Protein AF-0000000072266185 (afdb_homodimer)

Foldseek 3Di:
DKKKKKWFFAAPDLVQLVCCCVVPLVVLLVPQPQWDDKDKDDDFDADPVGGDRTSMMMMIDGPDPVSVVSSCVDPSNVVNVVCCVVRRRVDMDIDMDDDDDPPD/DKKKKKWFFAAPDLVQLVCCCVVPLVVLLVPQPQWDDKDKDDDFDADPVGGDRTSMMMMIDGPDPVSVVSSCVDPSNVVNVVCCVVRRRVDMDIDMDDDDDPPD

Sequence (208 aa):
MARLLVMYRTPEDGTAFDRHYADTHIGLAAKMPGLRSYEISEGAVATPGGPADYRLVAILRFDDMAALKAALSSPEGQAAVEDVGRFATGGVDIYMFDDRPAQAMARLLVMYRTPEDGTAFDRHYADTHIGLAAKMPGLRSYEISEGAVATPGGPADYRLVAILRFDDMAALKAALSSPEGQAAVEDVGRFATGGVDIYMFDDRPAQA

Secondary structure (DSSP, 8-state):
-EEEEEEEEPPS-HHHHHHHIIIIIHHHHTTSTT--EEEEEEEEEEETTEE-SEEEEEEEEESSHHHHHHHHHSHHHHHHHHHHHHH-TT-EEEEEEEEEES--/-EEEEEEEEPPS-HHHHHHHIIIIIHHHHTTSTT--EEEEEEEEEEETTEE-SEEEEEEEEESSHHHHHHHHHSHHHHHHHHHHHHH-TT-EEEEEEEEEES--

pLDDT: mean 97.31, std 4.38, range [58.59, 98.88]

InterPro domains:
  IPR009799 EthD domain [PF07110] (13-89)
  IPR009799 EthD domain [TIGR02118] (1-99)
  IPR011008 Dimeric alpha-beta barrel [SSF54909] (1-98)

Nearest PDB structures (foldseek):
  2ftr-assembly1_B  TM=9.302E-01  e=3.505E-11  Halalkalibacterium halodurans C-125
  3bde-assembly1_A  TM=7.699E-01  e=1.032E-04  Mesorhizobium japonicum MAFF 303099
  5xzq-assembly2_D  TM=7.724E-01  e=2.037E-04  Passiflora edulis
  8ozo-assembly1_A  TM=7.209E-01  e=2.863E-04  Populus tremula
  8yr0-assembly1_C  TM=4.600E-01  e=6.171E-02  Acinetobacter baumannii

Radius of gyration: 16.85 Å; Cα contacts (8 Å, |Δi|>4): 446; chains: 2; bounding box: 33×44×36 Å

Structure (mmCIF, N/CA/C/O backbone):
data_AF-0000000072266185-model_v1
#
loop_
_entity.id
_entity.type
_entity.pdbx_description
1 polymer 'EthD domain-containing protein'
#
loop_
_atom_site.group_PDB
_atom_site.id
_atom_site.type_symbol
_atom_site.label_atom_id
_atom_site.label_alt_id
_atom_site.label_comp_id
_atom_site.label_asym_id
_atom_site.label_entity_id
_atom_site.label_seq_id
_atom_site.pdbx_PDB_ins_code
_atom_site.Cartn_x
_atom_site.Cartn_y
_atom_site.Cartn_z
_atom_site.occupancy
_atom_site.B_iso_or_equiv
_atom_site.auth_seq_id
_atom_site.auth_comp_id
_atom_site.auth_asym_id
_atom_site.auth_atom_id
_atom_site.pdbx_PDB_model_num
ATOM 1 N N . MET A 1 1 ? -10.461 -4.105 8.781 1 95.12 1 MET A N 1
ATOM 2 C CA . MET A 1 1 ? -9.766 -2.869 9.133 1 95.12 1 MET A CA 1
ATOM 3 C C . MET A 1 1 ? -9.555 -1.993 7.902 1 95.12 1 MET A C 1
ATOM 5 O O . MET A 1 1 ? -9.555 -2.488 6.773 1 95.12 1 MET A O 1
ATOM 9 N N . ALA A 1 2 ? -9.477 -0.671 8.133 1 98.44 2 ALA A N 1
ATOM 10 C CA . ALA A 1 2 ? -9.297 0.256 7.02 1 98.44 2 ALA A CA 1
ATOM 11 C C . ALA A 1 2 ? -7.844 0.695 6.895 1 98.44 2 ALA A C 1
ATOM 13 O O . ALA A 1 2 ? -7.168 0.925 7.902 1 98.44 2 ALA A O 1
ATOM 14 N N . ARG A 1 3 ? -7.465 0.791 5.699 1 98.62 3 ARG A N 1
ATOM 15 C CA . ARG A 1 3 ? -6.113 1.261 5.406 1 98.62 3 ARG A CA 1
ATOM 16 C C . ARG A 1 3 ? -6.148 2.588 4.656 1 98.62 3 ARG A C 1
ATOM 18 O O . ARG A 1 3 ? -6.984 2.787 3.773 1 98.62 3 ARG A O 1
ATOM 25 N N . LEU A 1 4 ? -5.293 3.457 5.062 1 98.88 4 LEU A N 1
ATOM 26 C CA . LEU A 1 4 ? -4.867 4.613 4.281 1 98.88 4 LEU A CA 1
ATOM 27 C C . LEU A 1 4 ? -3.48 4.391 3.689 1 98.88 4 LEU A C 1
ATOM 29 O O . LEU A 1 4 ? -2.494 4.301 4.422 1 98.88 4 LEU A O 1
ATOM 33 N N . LEU A 1 5 ? -3.439 4.223 2.395 1 98.88 5 LEU A N 1
ATOM 34 C CA . LEU A 1 5 ? -2.205 4.055 1.637 1 98.88 5 LEU A CA 1
ATOM 35 C C . LEU A 1 5 ? -1.802 5.363 0.96 1 98.88 5 LEU A C 1
ATOM 37 O O . LEU A 1 5 ? -2.543 5.887 0.125 1 98.88 5 LEU A O 1
ATOM 41 N N . VAL A 1 6 ? -0.65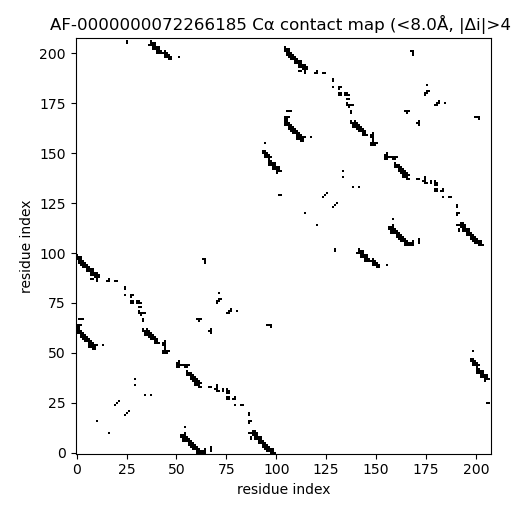2 5.91 1.366 1 98.88 6 VAL A N 1
ATOM 42 C CA . VAL A 1 6 ? -0.152 7.176 0.834 1 98.88 6 VAL A CA 1
ATOM 43 C C . VAL A 1 6 ? 1.199 6.953 0.158 1 98.88 6 VAL A C 1
ATOM 45 O O . VAL A 1 6 ? 2.145 6.473 0.789 1 98.88 6 VAL A O 1
ATOM 48 N N . MET A 1 7 ? 1.271 7.277 -1.104 1 98.88 7 MET A N 1
ATOM 49 C CA . MET A 1 7 ? 2.484 7.074 -1.889 1 98.88 7 MET A CA 1
ATOM 50 C C . MET A 1 7 ? 3.01 8.398 -2.432 1 98.88 7 MET A C 1
ATOM 52 O O . MET A 1 7 ? 2.391 9.008 -3.307 1 98.88 7 MET A O 1
ATOM 56 N N . TYR A 1 8 ? 4.129 8.82 -1.88 1 98.81 8 TYR A N 1
ATOM 57 C CA . TYR A 1 8 ? 4.707 10.109 -2.254 1 98.81 8 TYR A CA 1
ATOM 58 C C . TYR A 1 8 ? 5.648 9.953 -3.441 1 98.81 8 TYR A C 1
ATOM 60 O O . TYR A 1 8 ? 6.637 9.219 -3.371 1 98.81 8 TYR A O 1
ATOM 68 N N . ARG A 1 9 ? 5.391 10.688 -4.488 1 98.62 9 ARG A N 1
ATOM 69 C CA . ARG A 1 9 ? 6.242 10.641 -5.672 1 98.62 9 ARG A CA 1
ATOM 70 C C . ARG A 1 9 ? 7.559 11.375 -5.43 1 98.62 9 ARG A C 1
ATOM 72 O O . ARG A 1 9 ? 7.676 12.148 -4.477 1 98.62 9 ARG A O 1
ATOM 79 N N . THR A 1 10 ? 8.477 11.102 -6.285 1 98.25 10 THR A N 1
ATOM 80 C CA . THR A 1 10 ? 9.805 11.688 -6.113 1 98.25 10 THR A CA 1
ATOM 81 C C . THR A 1 10 ? 9.727 13.211 -6.129 1 98.25 10 THR A C 1
ATOM 83 O O . THR A 1 10 ? 9.281 13.805 -7.113 1 98.25 10 THR A O 1
ATOM 86 N N . PRO A 1 11 ? 10.156 13.875 -5.047 1 98 11 PRO A N 1
ATOM 87 C CA . PRO A 1 11 ? 10.078 15.336 -4.938 1 98 11 PRO A CA 1
ATOM 88 C C . PRO A 1 11 ? 11.219 16.047 -5.672 1 98 11 PRO A C 1
ATOM 90 O O . PRO A 1 11 ? 12.18 15.391 -6.094 1 98 11 PRO A O 1
ATOM 93 N N . GLU A 1 12 ? 11.102 17.328 -5.844 1 98 12 GLU A N 1
ATOM 94 C CA . GLU A 1 12 ? 12.164 18.125 -6.445 1 98 12 GLU A CA 1
ATOM 95 C C . GLU A 1 12 ? 13.43 18.094 -5.602 1 98 12 GLU A C 1
ATOM 97 O O . GLU A 1 12 ? 14.539 18.125 -6.137 1 98 12 GLU A O 1
ATOM 102 N N . ASP A 1 13 ? 13.25 18.031 -4.277 1 98.31 13 ASP A N 1
ATOM 103 C CA . ASP A 1 13 ? 14.328 18 -3.299 1 98.31 13 ASP A CA 1
ATOM 104 C C . ASP A 1 13 ? 14.094 16.906 -2.252 1 98.31 13 ASP A C 1
ATOM 106 O O . ASP A 1 13 ? 13.367 17.125 -1.278 1 98.31 13 ASP A O 1
ATOM 110 N N . GLY A 1 14 ? 14.758 15.789 -2.404 1 97.62 14 GLY A N 1
ATOM 111 C CA . GLY A 1 14 ? 14.57 14.641 -1.53 1 97.62 14 GLY A CA 1
ATOM 112 C C . GLY A 1 14 ? 14.969 14.914 -0.091 1 97.62 14 GLY A C 1
ATOM 113 O O . GLY A 1 14 ? 14.305 14.445 0.838 1 97.62 14 GLY A O 1
ATOM 114 N N . THR A 1 15 ? 16.078 15.664 0.051 1 98 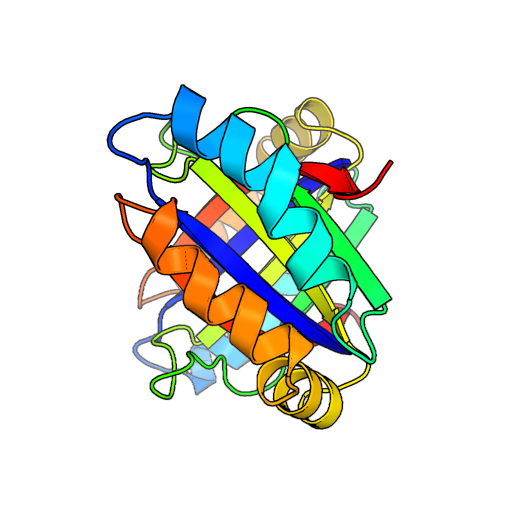15 THR A N 1
ATOM 115 C CA . THR A 1 15 ? 16.562 15.992 1.389 1 98 15 THR A CA 1
ATOM 116 C C . THR A 1 15 ? 15.547 16.859 2.137 1 98 15 THR A C 1
ATOM 118 O O . THR A 1 15 ? 15.25 16.594 3.307 1 98 15 THR A O 1
ATOM 121 N N . ALA A 1 16 ? 15 17.844 1.455 1 98.44 16 ALA A N 1
ATOM 122 C CA . ALA A 1 16 ? 13.977 18.688 2.061 1 98.44 16 ALA A CA 1
ATOM 123 C C . ALA A 1 16 ? 12.727 17.891 2.396 1 98.44 16 ALA A C 1
ATOM 125 O O . ALA A 1 16 ? 12.117 18.094 3.449 1 98.44 16 ALA A O 1
ATOM 126 N N . PHE A 1 17 ? 12.367 17 1.478 1 98.62 17 PHE A N 1
ATOM 127 C CA . PHE A 1 17 ? 11.234 16.109 1.716 1 98.62 17 PHE A CA 1
ATOM 128 C C . PHE A 1 17 ? 11.43 15.312 2.996 1 98.62 17 PHE A C 1
ATOM 130 O O . PHE A 1 17 ? 10.578 15.336 3.887 1 98.62 17 PHE A O 1
ATOM 137 N N . ASP A 1 18 ? 12.57 14.586 3.096 1 97.81 18 ASP A N 1
ATOM 138 C CA . ASP A 1 18 ? 12.828 13.695 4.223 1 97.81 18 ASP A CA 1
ATOM 139 C C . ASP A 1 18 ? 12.82 14.461 5.543 1 97.81 18 ASP A C 1
ATOM 141 O O . ASP A 1 18 ? 12.25 14 6.531 1 97.81 18 ASP A O 1
ATOM 145 N N . ARG A 1 19 ? 13.438 15.617 5.551 1 98.19 19 ARG A N 1
ATOM 146 C CA . ARG A 1 19 ? 13.508 16.438 6.758 1 98.19 19 ARG A CA 1
ATOM 147 C C . ARG A 1 19 ? 12.117 16.875 7.203 1 98.19 19 ARG A C 1
ATOM 149 O O . ARG A 1 19 ? 11.758 16.719 8.375 1 98.19 19 ARG A O 1
ATOM 156 N N . HIS A 1 20 ? 11.344 17.453 6.262 1 98.69 20 HIS A N 1
ATOM 157 C CA . HIS A 1 20 ? 10.008 17.922 6.602 1 98.69 20 HIS A CA 1
ATOM 158 C C . HIS A 1 20 ? 9.117 16.781 7.074 1 98.69 20 HIS A C 1
ATOM 160 O O . HIS A 1 20 ? 8.391 16.922 8.062 1 98.69 20 HIS A O 1
ATOM 166 N N . TYR A 1 21 ? 9.188 15.664 6.352 1 98.62 21 TYR A N 1
ATOM 167 C CA . TYR A 1 21 ? 8.367 14.516 6.703 1 98.62 21 TYR A CA 1
ATOM 168 C C . TYR A 1 21 ? 8.648 14.055 8.125 1 98.62 21 TYR A C 1
ATOM 170 O O . TYR A 1 21 ? 7.727 13.859 8.922 1 98.62 21 TYR A O 1
ATOM 178 N N . ALA A 1 22 ? 9.922 13.898 8.461 1 97.75 22 ALA A N 1
ATOM 179 C CA . ALA A 1 22 ? 10.328 13.391 9.766 1 97.75 22 ALA A CA 1
ATOM 180 C C . ALA A 1 22 ? 10.062 14.414 10.867 1 97.75 22 ALA A C 1
ATOM 182 O O . ALA A 1 22 ? 9.539 14.07 11.922 1 97.75 22 ALA A O 1
ATOM 183 N N . ASP A 1 23 ? 10.312 15.656 10.555 1 98.06 23 ASP A N 1
ATOM 184 C CA . ASP A 1 23 ? 10.312 16.672 11.609 1 98.06 23 ASP A CA 1
ATOM 185 C C . ASP A 1 23 ? 8.914 17.234 11.82 1 98.06 23 ASP A C 1
ATOM 187 O O . ASP A 1 23 ? 8.617 17.781 12.891 1 98.06 23 ASP A O 1
ATOM 191 N N . THR A 1 24 ? 8.047 17.156 10.836 1 98.56 24 THR A N 1
ATOM 192 C CA . THR A 1 24 ? 6.766 17.844 10.914 1 98.56 24 THR A CA 1
ATOM 193 C C . THR A 1 24 ? 5.617 16.875 10.609 1 98.56 24 THR A C 1
ATOM 195 O O . THR A 1 24 ? 4.719 16.703 11.438 1 98.56 24 THR A O 1
ATOM 198 N N . HIS A 1 25 ? 5.613 16.25 9.484 1 98.81 25 HIS A N 1
ATOM 199 C CA . HIS A 1 25 ? 4.422 15.602 8.945 1 98.81 25 HIS A CA 1
ATOM 200 C C . HIS A 1 25 ? 4.035 14.391 9.781 1 98.81 25 HIS A C 1
ATOM 202 O O . HIS A 1 25 ? 2.854 14.148 10.031 1 98.81 25 HIS A O 1
ATOM 208 N N . ILE A 1 26 ? 5.066 13.633 10.195 1 98.56 26 ILE A N 1
ATOM 209 C CA . ILE A 1 26 ? 4.777 12.445 10.992 1 98.56 26 ILE A CA 1
ATOM 210 C C . ILE A 1 26 ? 4.02 12.844 12.25 1 98.56 26 ILE A C 1
ATOM 212 O O . ILE A 1 26 ? 3.035 12.203 12.625 1 98.56 26 ILE A O 1
ATOM 216 N N . GLY A 1 27 ? 4.465 13.914 12.914 1 98.44 27 GLY A N 1
ATOM 217 C CA . GLY A 1 27 ? 3.803 14.383 14.117 1 98.44 27 GLY A CA 1
ATOM 218 C C . GLY A 1 27 ? 2.363 14.805 13.883 1 98.44 27 GLY A C 1
ATOM 219 O O . GLY A 1 27 ? 1.495 14.555 14.727 1 98.44 27 GLY A O 1
ATOM 220 N N . LEU A 1 28 ? 2.039 15.43 12.781 1 98.38 28 LEU A N 1
ATOM 221 C CA . LEU A 1 28 ? 0.68 15.828 12.438 1 98.38 28 LEU A CA 1
ATOM 222 C C . LEU A 1 28 ? -0.206 14.609 12.211 1 98.38 28 LEU A C 1
ATOM 224 O O . LEU A 1 28 ? -1.297 14.516 12.781 1 98.38 28 LEU A O 1
ATOM 228 N N . ALA A 1 29 ? 0.26 13.648 11.414 1 98.44 29 ALA A N 1
ATOM 229 C CA . ALA A 1 29 ? -0.523 12.469 11.07 1 98.44 29 ALA A CA 1
ATOM 230 C C . ALA A 1 29 ? -0.748 11.578 12.289 1 98.44 29 ALA A C 1
ATOM 232 O O . ALA A 1 29 ? -1.808 10.961 12.43 1 98.44 29 ALA A O 1
ATOM 233 N N . ALA A 1 30 ? 0.25 11.547 13.172 1 98.25 30 ALA A N 1
ATOM 234 C CA . ALA A 1 30 ? 0.19 10.672 14.344 1 98.25 30 ALA A CA 1
ATOM 235 C C . ALA A 1 30 ? -0.898 11.125 15.312 1 98.25 30 ALA A C 1
ATOM 237 O O . ALA A 1 30 ? -1.294 10.375 16.203 1 98.25 30 ALA A O 1
ATOM 238 N N . LYS A 1 31 ? -1.38 12.305 15.156 1 98.12 31 LYS A N 1
ATOM 239 C CA . LYS A 1 31 ? -2.375 12.867 16.062 1 98.12 31 LYS A CA 1
ATOM 240 C C . LYS A 1 31 ? -3.791 12.547 15.594 1 98.12 31 LYS A C 1
ATOM 242 O O . LYS A 1 31 ? -4.766 12.844 16.297 1 98.12 31 LYS A O 1
ATOM 247 N N . MET A 1 32 ? -3.943 11.961 14.414 1 98.31 32 MET A N 1
ATOM 248 C CA . MET A 1 32 ? -5.27 11.633 13.906 1 98.31 32 MET A CA 1
ATOM 249 C C . MET A 1 32 ? -6.012 10.711 14.859 1 98.31 32 MET A C 1
ATOM 251 O O . MET A 1 32 ? -5.457 9.711 15.32 1 98.31 32 MET A O 1
ATOM 255 N N . PRO A 1 33 ? -7.211 11 15.156 1 98.69 33 PRO A N 1
ATOM 256 C CA . PRO A 1 33 ? -7.969 10.133 16.062 1 98.69 33 PRO A CA 1
ATOM 257 C C . PRO A 1 33 ? -8.219 8.742 15.477 1 98.69 33 PRO A C 1
ATOM 259 O O . PRO A 1 33 ? -8.445 8.609 14.273 1 98.69 33 PRO A O 1
ATOM 262 N N . GLY A 1 34 ? -8.086 7.766 16.312 1 98.44 34 GLY A N 1
ATOM 263 C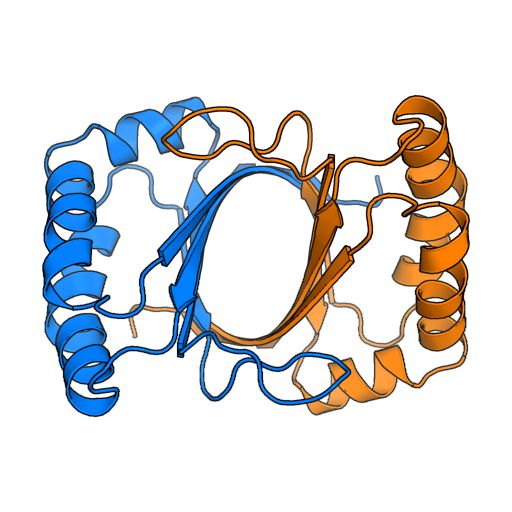 CA . GLY A 1 34 ? -8.422 6.414 15.906 1 98.44 34 GLY A CA 1
ATOM 264 C C . GLY A 1 34 ? -7.293 5.715 15.164 1 98.44 34 GLY A C 1
ATOM 265 O O . GLY A 1 34 ? -7.449 4.574 14.727 1 98.44 34 GLY A O 1
ATOM 266 N N . LEU A 1 35 ? -6.172 6.359 15.023 1 98.5 35 LEU A N 1
ATOM 267 C CA . LEU A 1 35 ? -5.02 5.75 14.367 1 98.5 35 LEU A CA 1
ATOM 268 C C . LEU A 1 35 ? -4.539 4.523 15.141 1 98.5 35 LEU A C 1
ATOM 270 O O . LEU A 1 35 ? -4.27 4.605 16.344 1 98.5 35 LEU A O 1
ATOM 274 N N . ARG A 1 36 ? -4.387 3.387 14.469 1 98.44 36 ARG A N 1
ATOM 275 C CA . ARG A 1 36 ? -4.004 2.135 15.117 1 98.44 36 ARG A CA 1
ATOM 276 C C . ARG A 1 36 ? -2.555 1.78 14.812 1 98.44 36 ARG A C 1
ATOM 278 O O . ARG A 1 36 ? -1.869 1.175 15.641 1 98.44 36 ARG A O 1
ATOM 285 N N . SER A 1 37 ? -2.16 2.074 13.625 1 98.06 37 SER A N 1
ATOM 286 C CA . SER A 1 37 ? -0.771 1.859 13.227 1 98.06 37 SER A CA 1
ATOM 287 C C . SER A 1 37 ? -0.365 2.801 12.102 1 98.06 37 SER A C 1
ATOM 289 O O . SER A 1 37 ? -1.219 3.293 11.359 1 98.06 37 SER A O 1
ATOM 291 N N . TYR A 1 38 ? 0.841 3.127 12.062 1 98.69 38 TYR A N 1
ATOM 292 C CA . TYR A 1 38 ? 1.485 4.027 11.109 1 98.69 38 TYR A CA 1
ATOM 293 C C . TYR A 1 38 ? 2.873 3.521 10.734 1 98.69 38 TYR A C 1
ATOM 295 O O . TYR A 1 38 ? 3.818 3.645 11.516 1 98.69 38 TYR A O 1
ATOM 303 N N . GLU A 1 39 ? 3.002 2.91 9.523 1 98.62 39 GLU A N 1
ATOM 304 C CA . GLU A 1 39 ? 4.277 2.43 9 1 98.62 39 GLU A CA 1
ATOM 305 C C . GLU A 1 39 ? 4.707 3.223 7.77 1 98.62 39 GLU A C 1
ATOM 307 O O . GLU A 1 39 ? 3.865 3.66 6.98 1 98.62 39 GLU A O 1
ATOM 312 N N . ILE A 1 40 ? 6.016 3.404 7.621 1 98.75 40 ILE A N 1
ATOM 313 C CA . ILE A 1 40 ? 6.555 4.062 6.434 1 98.75 40 ILE A CA 1
ATOM 314 C C . ILE A 1 40 ? 7.68 3.217 5.84 1 98.75 40 ILE A C 1
ATOM 316 O O . ILE A 1 40 ? 8.336 2.461 6.555 1 98.75 40 ILE A O 1
ATOM 320 N N . SER A 1 41 ? 7.805 3.342 4.555 1 98.5 41 SER A N 1
ATOM 321 C CA . SER A 1 41 ? 8.922 2.656 3.908 1 98.5 41 SER A CA 1
ATOM 322 C C . SER A 1 41 ? 10.258 3.207 4.391 1 98.5 41 SER A C 1
ATOM 324 O O . SER A 1 41 ? 10.367 4.387 4.734 1 98.5 41 SER A O 1
ATOM 326 N N . GLU A 1 42 ? 11.164 2.355 4.445 1 96.44 42 GLU A N 1
ATOM 327 C CA . GLU A 1 42 ? 12.562 2.688 4.723 1 96.44 42 GLU A CA 1
ATOM 328 C C . GLU A 1 42 ? 13.461 2.312 3.549 1 96.44 42 GLU A C 1
ATOM 330 O O . GLU A 1 42 ? 13.414 1.181 3.062 1 96.44 42 GLU A O 1
ATOM 335 N N . GLY A 1 43 ? 14.25 3.291 3.068 1 93.44 43 GLY A N 1
ATOM 336 C CA . GLY A 1 43 ? 15.055 3.064 1.878 1 93.44 43 GLY A CA 1
ATOM 337 C C . GLY A 1 43 ? 14.266 3.207 0.589 1 93.44 43 GLY A C 1
ATOM 338 O O . GLY A 1 43 ? 13.227 3.863 0.562 1 93.44 43 GLY A O 1
ATOM 339 N N . ALA A 1 44 ? 14.773 2.652 -0.488 1 94.06 44 ALA A N 1
ATOM 340 C CA . ALA A 1 44 ? 14.188 2.807 -1.816 1 94.06 44 ALA A CA 1
ATOM 341 C C . ALA A 1 44 ? 12.922 1.964 -1.956 1 94.06 44 ALA A C 1
ATOM 343 O O . ALA A 1 44 ? 12.836 0.864 -1.405 1 94.06 44 ALA A O 1
ATOM 344 N N . VAL A 1 45 ? 11.969 2.488 -2.604 1 98.19 45 VAL A N 1
ATOM 345 C CA . VAL A 1 45 ? 10.836 1.725 -3.104 1 98.19 45 VAL A CA 1
ATOM 346 C C . VAL A 1 45 ? 11.164 1.14 -4.473 1 98.19 45 VAL A C 1
ATOM 348 O O . VAL A 1 45 ? 11.617 1.857 -5.371 1 98.19 45 VAL A O 1
ATOM 351 N N . ALA A 1 46 ? 10.938 -0.141 -4.621 1 97.88 46 ALA A N 1
ATOM 352 C CA . ALA A 1 46 ? 11.336 -0.813 -5.855 1 97.88 46 ALA A CA 1
ATOM 353 C C . ALA A 1 46 ? 10.117 -1.364 -6.598 1 97.88 46 ALA A C 1
ATOM 355 O O . ALA A 1 46 ? 9.055 -1.557 -6.004 1 97.88 46 ALA A O 1
ATOM 356 N N . THR A 1 47 ? 10.289 -1.531 -7.898 1 96.69 47 THR A N 1
ATOM 357 C CA . THR A 1 47 ? 9.445 -2.371 -8.742 1 96.69 47 THR A CA 1
ATOM 358 C C . THR A 1 47 ? 10.227 -3.574 -9.266 1 96.69 47 THR A C 1
ATOM 360 O O . THR A 1 47 ? 11.453 -3.623 -9.141 1 96.69 47 THR A O 1
ATOM 363 N N . PRO A 1 48 ? 9.547 -4.598 -9.789 1 89.56 48 PRO A N 1
ATOM 364 C CA . PRO A 1 48 ? 10.289 -5.695 -10.422 1 89.56 48 PRO A CA 1
ATOM 365 C C . PRO A 1 48 ? 11.25 -5.215 -11.5 1 89.56 48 PRO A C 1
ATOM 367 O O . PRO A 1 48 ? 12.273 -5.852 -11.75 1 89.56 48 PRO A O 1
ATOM 370 N N . GLY A 1 49 ? 10.977 -4.062 -12.078 1 90.56 49 GLY A N 1
ATOM 371 C CA . GLY A 1 49 ? 11.773 -3.574 -13.188 1 90.56 49 GLY A CA 1
ATOM 372 C C . GLY A 1 49 ? 12.805 -2.537 -12.781 1 90.56 49 GLY A C 1
ATOM 373 O O . GLY A 1 49 ? 13.445 -1.923 -13.633 1 90.56 49 GLY A O 1
ATOM 374 N N . GLY A 1 50 ? 12.969 -2.283 -11.492 1 93.38 50 GLY A N 1
ATOM 375 C CA . GLY A 1 50 ? 13.906 -1.27 -11.039 1 93.38 50 GLY A CA 1
ATOM 376 C C . GLY A 1 50 ? 13.305 -0.305 -10.031 1 93.38 50 GLY A C 1
ATOM 377 O O . GLY A 1 50 ? 12.266 -0.595 -9.43 1 93.38 50 GLY A O 1
ATOM 378 N N . PRO A 1 51 ? 13.984 0.815 -9.828 1 95.62 51 PRO A N 1
ATOM 379 C CA . PRO A 1 51 ? 13.508 1.778 -8.828 1 95.62 51 PRO A CA 1
ATOM 380 C C . PRO A 1 51 ? 12.148 2.367 -9.188 1 95.62 51 PRO A C 1
ATOM 382 O O . PRO A 1 51 ? 11.867 2.625 -10.359 1 95.62 51 PRO A O 1
ATOM 385 N N . ALA A 1 52 ? 11.25 2.469 -8.227 1 97.81 52 ALA A N 1
ATOM 386 C CA . ALA A 1 52 ? 9.969 3.152 -8.398 1 97.81 52 ALA A CA 1
ATOM 387 C C . ALA A 1 52 ? 10.148 4.668 -8.375 1 97.81 52 ALA A C 1
ATOM 389 O O . ALA A 1 52 ? 11.148 5.172 -7.855 1 97.81 52 ALA A O 1
ATOM 390 N N . ASP A 1 53 ? 9.25 5.352 -8.945 1 97.62 53 ASP A N 1
ATOM 391 C CA . ASP A 1 53 ? 9.227 6.809 -8.836 1 97.62 53 ASP A CA 1
ATOM 392 C C . ASP A 1 53 ? 8.445 7.258 -7.605 1 97.62 53 ASP A C 1
ATOM 394 O O . ASP A 1 53 ? 7.535 8.078 -7.703 1 97.62 53 ASP A O 1
ATOM 398 N N . TYR A 1 54 ? 8.672 6.672 -6.441 1 98.62 54 TYR A N 1
ATOM 399 C CA . TYR A 1 54 ? 8.117 7.023 -5.141 1 98.62 54 TYR A CA 1
ATOM 400 C C . TYR A 1 54 ? 9.219 7.191 -4.102 1 98.62 54 TYR A C 1
ATOM 402 O O . TYR A 1 54 ? 10.117 6.348 -3.998 1 98.62 54 TYR A O 1
ATOM 410 N N . ARG A 1 55 ? 9.211 8.25 -3.432 1 98.06 55 ARG A N 1
ATOM 411 C CA . ARG A 1 55 ? 10.156 8.555 -2.363 1 98.06 55 ARG A CA 1
ATOM 412 C C . ARG A 1 55 ? 9.805 7.797 -1.088 1 98.06 55 ARG A C 1
ATOM 414 O O . ARG A 1 55 ? 10.688 7.328 -0.371 1 98.06 55 ARG A O 1
ATOM 421 N N . LEU A 1 56 ? 8.516 7.688 -0.79 1 98.62 56 LEU A N 1
ATOM 422 C CA . LEU A 1 56 ? 8.047 7.145 0.481 1 98.62 56 LEU A CA 1
ATOM 423 C C . LEU A 1 56 ? 6.633 6.59 0.345 1 98.62 56 LEU A C 1
ATOM 425 O O . LEU A 1 56 ? 5.777 7.207 -0.293 1 98.62 56 LEU A O 1
ATOM 429 N N . VAL A 1 57 ? 6.406 5.457 0.918 1 98.88 57 VAL A N 1
ATOM 430 C CA . VAL A 1 57 ? 5.082 4.867 1.067 1 98.88 57 VAL A CA 1
ATOM 431 C C . VAL A 1 57 ? 4.703 4.812 2.547 1 98.88 57 VAL A C 1
ATOM 433 O O . VAL A 1 57 ? 5.5 4.371 3.381 1 98.88 57 VAL A O 1
ATOM 436 N N . ALA A 1 58 ? 3.584 5.273 2.879 1 98.88 58 ALA A N 1
ATOM 437 C CA . ALA A 1 58 ? 3.037 5.207 4.23 1 98.88 58 ALA A CA 1
ATOM 438 C C . ALA A 1 58 ? 1.753 4.383 4.262 1 98.88 58 ALA A C 1
ATOM 440 O O . ALA A 1 58 ? 0.911 4.5 3.369 1 98.88 58 ALA A O 1
ATOM 441 N N . ILE A 1 59 ? 1.629 3.557 5.191 1 98.81 59 ILE A N 1
ATOM 442 C CA . ILE A 1 59 ? 0.425 2.766 5.426 1 98.81 59 ILE A CA 1
ATOM 443 C C . ILE A 1 59 ? -0.082 3.006 6.844 1 98.81 59 ILE A C 1
ATOM 445 O O . ILE A 1 59 ? 0.62 2.723 7.816 1 98.81 59 ILE A O 1
ATOM 449 N N . LEU A 1 60 ? -1.241 3.568 6.961 1 98.75 60 LEU A N 1
ATOM 450 C CA . LEU A 1 60 ? -1.922 3.797 8.227 1 98.75 60 LEU A CA 1
ATOM 451 C C . LEU A 1 60 ? -3.158 2.914 8.352 1 98.75 60 LEU A C 1
ATOM 453 O O . LEU A 1 60 ? -3.855 2.676 7.363 1 98.75 60 LEU A O 1
ATOM 457 N N . ARG A 1 61 ? -3.471 2.467 9.539 1 98.56 61 ARG A N 1
ATOM 458 C CA . ARG A 1 61 ? -4.602 1.577 9.773 1 98.56 61 ARG A CA 1
ATOM 459 C C . ARG A 1 61 ? -5.582 2.186 10.773 1 98.56 61 ARG A C 1
ATOM 461 O O . ARG A 1 61 ? -5.164 2.799 11.766 1 98.56 61 ARG A O 1
ATOM 468 N N . PHE A 1 62 ? -6.816 2.002 10.562 1 98.69 62 PHE A N 1
ATOM 469 C CA . PHE A 1 62 ? -7.941 2.371 11.406 1 98.69 62 PHE A CA 1
ATOM 470 C C . PHE A 1 62 ? -8.906 1.202 11.57 1 98.69 62 PHE A C 1
ATOM 472 O O . PHE A 1 62 ? -8.828 0.223 10.82 1 98.69 62 PHE A O 1
ATOM 479 N N . ASP A 1 63 ? -9.797 1.315 12.461 1 98.38 63 ASP A N 1
ATOM 480 C CA . ASP A 1 63 ? -10.672 0.187 12.773 1 98.38 63 ASP A CA 1
ATOM 481 C C . ASP A 1 63 ? -11.602 -0.125 11.594 1 98.38 63 ASP A C 1
ATOM 483 O O . ASP A 1 63 ? -11.922 -1.289 11.344 1 98.38 63 ASP A O 1
ATOM 487 N N . ASP A 1 64 ? -12.102 0.915 10.977 1 97.5 64 ASP A N 1
ATOM 488 C CA . ASP A 1 64 ? -12.984 0.773 9.82 1 97.5 64 ASP A CA 1
ATOM 489 C C . ASP A 1 64 ? -13 2.045 8.977 1 97.5 64 ASP A C 1
ATOM 491 O O . ASP A 1 64 ? -12.336 3.029 9.32 1 97.5 64 ASP A O 1
ATOM 495 N N . MET A 1 65 ? -13.719 1.961 7.891 1 97.06 65 MET A N 1
ATOM 496 C CA . MET A 1 65 ? -13.742 3.07 6.941 1 97.06 65 MET A CA 1
ATOM 497 C C . MET A 1 65 ? -14.367 4.312 7.574 1 97.06 65 MET A C 1
ATOM 499 O O . MET A 1 65 ? -13.961 5.438 7.273 1 97.06 65 MET A O 1
ATOM 503 N N . ALA A 1 66 ? -15.367 4.156 8.469 1 97.5 66 ALA A N 1
ATOM 504 C CA . ALA A 1 66 ? -15.969 5.297 9.148 1 97.5 66 ALA A CA 1
ATOM 505 C C . ALA A 1 66 ? -14.953 6.012 10.031 1 97.5 66 ALA A C 1
ATOM 507 O O . ALA A 1 66 ? -14.875 7.246 10.023 1 97.5 66 ALA A O 1
ATOM 508 N N . ALA A 1 67 ? -14.141 5.207 10.781 1 98.31 67 ALA A N 1
ATOM 509 C CA . ALA A 1 67 ? -13.102 5.77 11.625 1 98.31 67 ALA A CA 1
ATOM 510 C C . ALA A 1 67 ? -12.047 6.5 10.797 1 98.31 67 ALA A C 1
ATOM 512 O O . ALA A 1 67 ? -11.578 7.574 11.18 1 98.31 67 ALA A O 1
ATOM 513 N N . LEU A 1 68 ? -11.672 5.953 9.648 1 98.31 68 LEU A N 1
ATOM 514 C CA . LEU A 1 68 ? -10.695 6.574 8.766 1 98.31 68 LEU A CA 1
ATOM 515 C C . LEU A 1 68 ? -11.211 7.902 8.227 1 98.31 68 LEU A C 1
ATOM 517 O O . LEU A 1 68 ? -10.516 8.914 8.273 1 98.31 68 LEU A O 1
ATOM 521 N N . LYS A 1 69 ? -12.391 7.926 7.773 1 97.25 69 LYS A N 1
ATOM 522 C CA . LYS A 1 69 ? -12.969 9.148 7.227 1 97.25 69 LYS A CA 1
ATOM 523 C C . LYS A 1 69 ? -13.109 10.219 8.305 1 97.25 69 LYS A C 1
ATOM 525 O O . LYS A 1 69 ? -12.859 11.398 8.055 1 97.25 69 LYS A O 1
ATOM 530 N N . ALA A 1 70 ? -13.547 9.797 9.5 1 98 70 ALA A N 1
ATOM 531 C CA . ALA A 1 70 ? -13.633 10.727 10.625 1 98 70 ALA A CA 1
ATOM 532 C C . ALA A 1 70 ? -12.258 11.305 10.961 1 98 70 ALA A C 1
ATOM 534 O O . ALA A 1 70 ? -12.141 12.5 11.25 1 98 70 ALA A O 1
ATOM 535 N N . ALA A 1 71 ? -11.242 10.422 10.945 1 98.44 71 ALA A N 1
ATOM 536 C CA . ALA A 1 71 ? -9.875 10.867 11.219 1 98.44 71 ALA A CA 1
ATOM 537 C C . ALA A 1 71 ? -9.422 11.906 10.203 1 98.44 71 ALA A C 1
ATOM 539 O O . ALA A 1 71 ? -8.867 12.945 10.578 1 98.44 71 ALA A O 1
ATOM 540 N N . LEU A 1 72 ? -9.695 11.68 8.945 1 97.81 72 LEU A N 1
ATOM 541 C CA . LEU A 1 72 ? -9.273 12.586 7.887 1 97.81 72 LEU A CA 1
ATOM 542 C C . LEU A 1 72 ? -10.031 13.906 7.961 1 97.81 72 LEU A C 1
ATOM 544 O O . LEU A 1 72 ? -9.492 14.961 7.602 1 97.81 72 LEU A O 1
ATOM 548 N N . SER A 1 73 ? -11.234 13.883 8.477 1 97.38 73 SER A N 1
ATOM 549 C CA . SER A 1 73 ? -12.07 15.07 8.555 1 97.38 73 SER A CA 1
ATOM 550 C C . SER A 1 73 ? -11.828 15.828 9.859 1 97.38 73 SER A C 1
ATOM 552 O O . SER A 1 73 ? -12.312 16.953 10.023 1 97.38 73 SER A O 1
ATOM 554 N N . SER A 1 74 ? -11.148 15.25 10.852 1 98.38 74 SER A N 1
ATOM 555 C CA . SER A 1 74 ? -10.828 15.914 12.109 1 98.38 74 SER A CA 1
ATOM 556 C C . SER A 1 74 ? -9.875 17.094 11.883 1 98.38 74 SER A C 1
ATOM 558 O O . SER A 1 74 ? -9.258 17.203 10.82 1 98.38 74 SER A O 1
ATOM 560 N N . PRO A 1 75 ? -9.75 18.016 12.875 1 98.44 75 PRO A N 1
ATOM 561 C CA . PRO A 1 75 ? -8.758 19.078 12.766 1 98.44 75 PRO A CA 1
ATOM 562 C C . PRO A 1 75 ? -7.344 18.562 12.531 1 98.44 75 PRO A C 1
ATOM 564 O O . PRO A 1 75 ? -6.602 19.125 11.727 1 98.44 75 PRO A O 1
ATOM 567 N N . GLU A 1 76 ? -6.965 17.469 13.172 1 98.25 76 GLU A N 1
ATOM 568 C CA . GLU A 1 76 ? -5.645 16.859 13.031 1 98.25 76 GLU A CA 1
ATOM 569 C C . GLU A 1 76 ? -5.449 16.281 11.633 1 98.25 76 GLU A C 1
ATOM 571 O O . GLU A 1 76 ? -4.383 16.438 11.031 1 98.25 76 GLU A O 1
ATOM 576 N N . GLY A 1 77 ? -6.465 15.586 11.133 1 98 77 GLY A N 1
ATOM 577 C CA . GLY A 1 77 ? -6.395 15.047 9.781 1 98 77 GLY A CA 1
ATOM 578 C C . GLY A 1 77 ? -6.301 16.125 8.711 1 98 77 GLY A C 1
ATOM 579 O O . GLY A 1 77 ? -5.516 15.992 7.773 1 98 77 GLY A O 1
ATOM 580 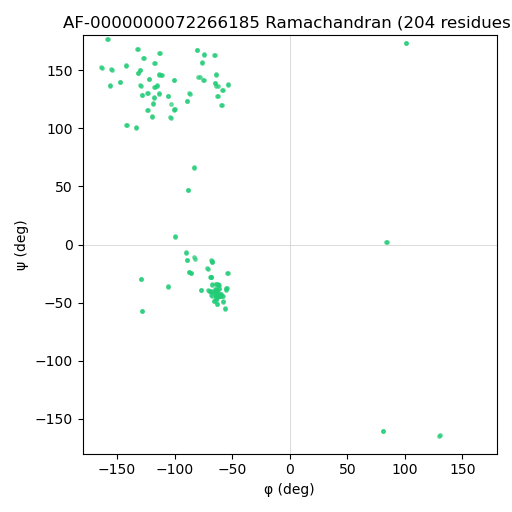N N . GLN A 1 78 ? -7.09 17.188 8.898 1 98.06 78 GLN A N 1
ATOM 581 C CA . GLN A 1 78 ? -7.059 18.297 7.949 1 98.06 78 GLN A CA 1
ATOM 582 C C . GLN A 1 78 ? -5.695 18.984 7.953 1 98.06 78 GLN A C 1
ATOM 584 O O . GLN A 1 78 ? -5.191 19.375 6.898 1 98.06 78 GLN A O 1
ATOM 589 N N . ALA A 1 79 ? -5.113 19.109 9.109 1 98.25 79 ALA A N 1
ATOM 590 C CA . ALA A 1 79 ? -3.779 19.688 9.211 1 98.25 79 ALA A CA 1
ATOM 591 C C . ALA A 1 79 ? -2.748 18.844 8.469 1 98.25 79 ALA A C 1
ATOM 593 O O . ALA A 1 79 ? -1.879 19.391 7.777 1 98.25 79 ALA A O 1
ATOM 594 N N . ALA A 1 80 ? -2.816 17.531 8.625 1 98.38 80 ALA A N 1
ATOM 595 C CA . ALA A 1 80 ? -1.895 16.625 7.941 1 98.38 80 ALA A CA 1
ATOM 596 C C . ALA A 1 80 ? -2.064 16.719 6.43 1 98.38 80 ALA A C 1
ATOM 598 O O . ALA A 1 80 ? -1.079 16.781 5.691 1 98.38 80 ALA A O 1
ATOM 599 N N . VAL A 1 81 ? -3.283 16.703 5.965 1 97.75 81 VAL A N 1
ATOM 600 C CA . VAL A 1 81 ? -3.584 16.75 4.539 1 97.75 81 VAL A CA 1
ATOM 601 C C . VAL A 1 81 ? -3.115 18.078 3.955 1 97.75 81 VAL A C 1
ATOM 603 O O . VAL A 1 81 ? -2.494 18.125 2.889 1 97.75 81 VAL A O 1
ATOM 606 N N . GLU A 1 82 ? -3.357 19.234 4.637 1 97.56 82 GLU A N 1
ATOM 607 C CA . GLU A 1 82 ? -2.92 20.562 4.188 1 97.56 82 GLU A CA 1
ATOM 608 C C . GLU A 1 82 ? -1.398 20.641 4.102 1 97.56 82 GLU A C 1
ATOM 610 O O . GLU A 1 82 ? -0.856 21.312 3.225 1 97.56 82 GLU A O 1
ATOM 615 N N . ASP A 1 83 ? -0.755 19.953 5 1 98.62 83 ASP A N 1
ATOM 616 C CA . ASP A 1 83 ? 0.703 19.969 5.07 1 98.62 83 ASP A CA 1
ATOM 617 C C . ASP A 1 83 ? 1.321 19.266 3.861 1 98.62 83 ASP A C 1
ATOM 619 O O . ASP A 1 83 ? 2.453 19.562 3.475 1 98.62 83 ASP A O 1
ATOM 623 N N . VAL A 1 84 ? 0.668 18.312 3.232 1 98.31 84 VAL A N 1
ATOM 624 C CA . VAL A 1 84 ? 1.197 17.516 2.131 1 98.31 84 VAL A CA 1
ATOM 625 C C . VAL A 1 84 ? 1.669 18.438 1.006 1 98.31 84 VAL A C 1
ATOM 627 O O . VAL A 1 84 ? 2.727 18.203 0.414 1 98.31 84 VAL A O 1
ATOM 630 N N . GLY A 1 85 ? 1.004 19.531 0.712 1 96.19 85 GLY A N 1
ATOM 631 C CA . GLY A 1 85 ? 1.364 20.453 -0.35 1 96.19 85 GLY A CA 1
ATOM 632 C C . GLY A 1 85 ? 2.654 21.203 -0.077 1 96.19 85 GLY A C 1
ATOM 633 O O . GLY A 1 85 ? 3.234 21.797 -0.985 1 96.19 85 GLY A O 1
ATOM 634 N N . ARG A 1 86 ? 3.115 21.141 1.146 1 96.94 86 ARG A N 1
ATOM 635 C CA . ARG A 1 86 ? 4.289 21.906 1.54 1 96.94 86 ARG A CA 1
ATOM 636 C C . ARG A 1 86 ? 5.574 21.156 1.225 1 96.94 86 ARG A C 1
ATOM 638 O O . ARG A 1 86 ? 6.629 21.75 1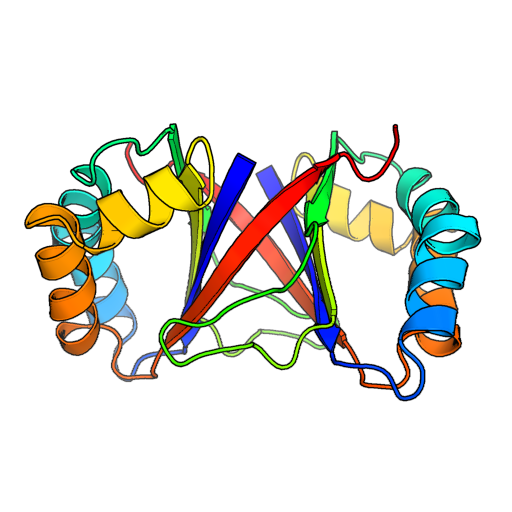.032 1 96.94 86 ARG A O 1
ATOM 645 N N . PHE A 1 87 ? 5.496 19.828 1.146 1 98.12 87 PHE A N 1
ATOM 646 C CA . PHE A 1 87 ? 6.738 19.078 1.002 1 98.12 87 PHE A CA 1
ATOM 647 C C . PHE A 1 87 ? 6.645 18.094 -0.158 1 98.12 87 PHE A C 1
ATOM 649 O O . PHE A 1 87 ? 7.668 17.641 -0.687 1 98.12 87 PHE A O 1
ATOM 656 N N . ALA A 1 88 ? 5.504 17.578 -0.489 1 98.19 88 ALA A N 1
ATOM 657 C CA . ALA A 1 88 ? 5.332 16.547 -1.511 1 98.19 88 ALA A CA 1
ATOM 658 C C . ALA A 1 88 ? 5.27 17.156 -2.904 1 98.19 88 ALA A C 1
ATOM 660 O O . ALA A 1 88 ? 4.273 17.016 -3.615 1 98.19 88 ALA A O 1
ATOM 661 N N . THR A 1 89 ? 6.363 17.766 -3.4 1 98.38 89 THR A N 1
ATOM 662 C CA . THR A 1 89 ? 6.406 18.578 -4.617 1 98.38 89 THR A CA 1
ATOM 663 C C . THR A 1 89 ? 6.273 17.688 -5.852 1 98.38 89 THR A C 1
ATOM 665 O O . THR A 1 89 ? 5.98 18.172 -6.945 1 98.38 89 THR A O 1
ATOM 668 N N . GLY A 1 90 ? 6.531 16.406 -5.797 1 98.19 90 GLY A N 1
ATOM 669 C CA . GLY A 1 90 ? 6.348 15.477 -6.902 1 98.19 90 GLY A CA 1
ATOM 670 C C . GLY A 1 90 ? 4.922 14.969 -7.027 1 98.19 90 GLY A C 1
ATOM 671 O O . GLY A 1 90 ? 4.582 14.289 -7.996 1 98.19 90 GLY A O 1
ATOM 672 N N . GLY A 1 91 ? 4.113 15.25 -6.016 1 98.12 91 GLY A N 1
ATOM 673 C CA . GLY A 1 91 ? 2.752 14.734 -5.969 1 98.12 91 GLY A CA 1
ATOM 674 C C . GLY A 1 91 ? 2.598 13.531 -5.059 1 98.12 91 GLY A C 1
ATOM 675 O O . GLY A 1 91 ? 3.576 13.062 -4.473 1 98.12 91 GLY A O 1
ATOM 676 N N . VAL A 1 92 ? 1.38 13.125 -4.887 1 98.5 92 VAL A N 1
ATOM 677 C CA . VAL A 1 92 ? 1.06 12.039 -3.957 1 98.5 92 VAL A CA 1
ATOM 678 C C . VAL A 1 92 ? -0.137 11.25 -4.48 1 98.5 92 VAL A C 1
ATOM 680 O O . VAL A 1 92 ? -1.058 11.82 -5.07 1 98.5 92 VAL A O 1
ATOM 683 N N . ASP A 1 93 ? -0.114 9.969 -4.359 1 98.31 93 ASP A N 1
ATOM 684 C CA . ASP A 1 93 ? -1.262 9.094 -4.574 1 98.31 93 ASP A CA 1
ATOM 685 C C . ASP A 1 93 ? -1.819 8.578 -3.246 1 98.31 93 ASP A C 1
ATOM 687 O O . ASP A 1 93 ? -1.074 8.062 -2.412 1 98.31 93 ASP A O 1
ATOM 691 N N . ILE A 1 94 ? -3.125 8.758 -3.074 1 98.5 94 ILE A N 1
ATOM 692 C CA . ILE A 1 94 ? -3.758 8.383 -1.814 1 98.5 94 ILE A CA 1
ATOM 693 C C . ILE A 1 94 ? -4.895 7.395 -2.084 1 98.5 94 ILE A C 1
ATOM 695 O O . ILE A 1 94 ? -5.758 7.652 -2.926 1 98.5 94 ILE A O 1
ATOM 699 N N . TYR A 1 95 ? -4.906 6.309 -1.367 1 98.69 95 TYR A N 1
ATOM 700 C CA . TYR A 1 95 ? -5.945 5.289 -1.499 1 98.69 95 TYR A CA 1
ATOM 701 C C . TYR A 1 95 ? -6.492 4.891 -0.135 1 98.69 95 TYR A C 1
ATOM 703 O O . TYR A 1 95 ? -5.762 4.879 0.857 1 98.69 95 TYR A O 1
ATOM 711 N N . MET A 1 96 ? -7.758 4.551 -0.107 1 98.75 96 MET A N 1
ATOM 712 C CA . MET A 1 96 ? -8.445 4.055 1.08 1 98.75 96 MET A CA 1
ATOM 713 C C . MET A 1 96 ? -9.203 2.768 0.771 1 98.75 96 MET A C 1
ATOM 715 O O . MET A 1 96 ? -9.875 2.666 -0.259 1 98.75 96 MET A O 1
ATOM 719 N N . PHE A 1 97 ? -9.117 1.83 1.648 1 98.69 97 PHE A N 1
ATOM 720 C CA . PHE A 1 97 ? -9.852 0.585 1.469 1 98.69 97 PHE A CA 1
ATOM 721 C C . PHE A 1 97 ? -9.93 -0.194 2.777 1 98.69 97 PHE A C 1
ATOM 723 O O . PHE A 1 97 ? -9.086 -0.016 3.66 1 98.69 97 PHE A O 1
ATOM 730 N N . ASP A 1 98 ? -10.969 -0.984 2.898 1 98 98 ASP A N 1
ATOM 731 C CA . ASP A 1 98 ? -11.008 -2.018 3.93 1 98 98 ASP A CA 1
ATOM 732 C C . ASP A 1 98 ? -10.195 -3.24 3.512 1 98 98 ASP A C 1
ATOM 734 O O . ASP A 1 98 ? -10.109 -3.561 2.324 1 98 98 ASP A O 1
ATOM 738 N N . ASP A 1 99 ? -9.531 -3.861 4.52 1 97.62 99 ASP A N 1
ATOM 739 C CA . ASP A 1 99 ? -8.812 -5.074 4.137 1 97.62 99 ASP A CA 1
ATOM 740 C C . ASP A 1 99 ? -9.211 -6.25 5.027 1 97.62 99 ASP A C 1
ATOM 742 O O . ASP A 1 99 ? -9.898 -6.07 6.035 1 97.62 99 ASP A O 1
ATOM 746 N N . ARG A 1 100 ? -8.961 -7.395 4.566 1 97.19 100 ARG A N 1
ATOM 747 C CA . ARG A 1 100 ? -9.156 -8.672 5.246 1 97.19 100 ARG A CA 1
ATOM 748 C C . ARG A 1 100 ? -8.031 -9.648 4.918 1 97.19 100 ARG A C 1
ATOM 750 O O . ARG A 1 100 ? -7.348 -9.492 3.904 1 97.19 100 ARG A O 1
ATOM 757 N N . PRO A 1 101 ? -7.785 -10.586 5.836 1 97.56 101 PRO A N 1
ATOM 758 C CA . P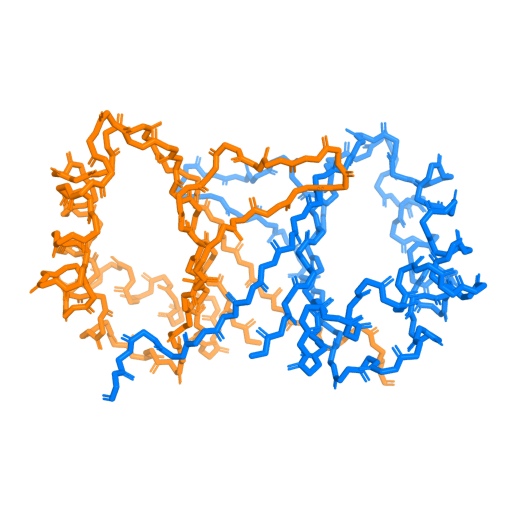RO A 1 101 ? -6.875 -11.648 5.41 1 97.56 101 PRO A CA 1
ATOM 759 C C . PRO A 1 101 ? -7.312 -12.312 4.105 1 97.56 101 PRO A C 1
ATOM 761 O O . PRO A 1 101 ? -8.516 -12.492 3.873 1 97.56 101 PRO A O 1
ATOM 764 N N . ALA A 1 102 ? -6.383 -12.602 3.15 1 96.88 102 ALA A N 1
ATOM 765 C CA . ALA A 1 102 ? -6.703 -13.242 1.879 1 96.88 102 ALA A CA 1
ATOM 766 C C . ALA A 1 102 ? -7.293 -14.633 2.102 1 96.88 102 ALA A C 1
ATOM 768 O O . ALA A 1 102 ? -8.203 -15.047 1.383 1 96.88 102 ALA A O 1
ATOM 769 N N . GLN A 1 103 ? -6.652 -15.328 2.988 1 80.81 103 GLN A N 1
ATOM 770 C CA . GLN A 1 103 ? -7.109 -16.688 3.252 1 80.81 103 GLN A CA 1
ATOM 771 C C . GLN A 1 103 ? -7.898 -16.75 4.555 1 80.81 103 GLN A C 1
ATOM 773 O O . GLN A 1 103 ? -7.531 -16.125 5.547 1 80.81 103 GLN A O 1
ATOM 778 N N . ALA A 1 104 ? -9.258 -17.234 4.344 1 58.59 104 ALA A N 1
ATOM 779 C CA . ALA A 1 104 ? -10.023 -17.516 5.555 1 58.59 104 ALA A CA 1
ATOM 780 C C . ALA A 1 104 ? -9.312 -18.562 6.418 1 58.59 104 ALA A C 1
ATOM 782 O O . ALA A 1 104 ? -8.594 -19.422 5.902 1 58.59 104 ALA A O 1
ATOM 783 N N . MET B 1 1 ? 10.602 -4.965 8.336 1 95.19 1 MET B N 1
ATOM 784 C CA . MET B 1 1 ? 9.914 -5.984 7.551 1 95.19 1 MET B CA 1
ATOM 785 C C . MET B 1 1 ? 9.695 -5.516 6.113 1 95.19 1 MET B C 1
ATOM 787 O O . MET B 1 1 ? 9.695 -4.312 5.844 1 95.19 1 MET B O 1
ATOM 791 N N . ALA B 1 2 ? 9.609 -6.484 5.191 1 98.44 2 ALA B N 1
ATOM 792 C CA . ALA B 1 2 ? 9.43 -6.141 3.785 1 98.44 2 ALA B CA 1
ATOM 793 C C . ALA B 1 2 ? 7.973 -6.305 3.359 1 98.44 2 ALA B C 1
ATOM 795 O O . ALA B 1 2 ? 7.305 -7.25 3.775 1 98.44 2 ALA B O 1
ATOM 796 N N . ARG B 1 3 ? 7.594 -5.402 2.566 1 98.62 3 ARG B N 1
ATOM 797 C CA . ARG B 1 3 ? 6.246 -5.449 2.016 1 98.62 3 ARG B CA 1
ATOM 798 C C . ARG B 1 3 ? 6.277 -5.637 0.503 1 98.62 3 ARG B C 1
ATOM 800 O O . ARG B 1 3 ? 7.113 -5.043 -0.184 1 98.62 3 ARG B O 1
ATOM 807 N N . LEU B 1 4 ? 5.43 -6.48 0.051 1 98.88 4 LEU B N 1
ATOM 808 C CA . LEU B 1 4 ? 5 -6.547 -1.342 1 98.88 4 LEU B CA 1
ATOM 809 C C . LEU B 1 4 ? 3.613 -5.938 -1.514 1 98.88 4 LEU B C 1
ATOM 811 O O . LEU B 1 4 ? 2.627 -6.477 -1.004 1 98.88 4 LEU B O 1
ATOM 815 N N . LEU B 1 5 ? 3.568 -4.801 -2.139 1 98.88 5 LEU B N 1
ATOM 816 C CA . LEU B 1 5 ? 2.332 -4.098 -2.457 1 98.88 5 LEU B CA 1
ATOM 817 C C . LEU B 1 5 ? 1.93 -4.336 -3.908 1 98.88 5 LEU B C 1
ATOM 819 O O . LEU B 1 5 ? 2.666 -3.971 -4.828 1 98.88 5 LEU B O 1
ATOM 823 N N . VAL B 1 6 ? 0.794 -4.977 -4.105 1 98.88 6 VAL B N 1
ATOM 824 C CA . VAL B 1 6 ? 0.292 -5.301 -5.438 1 98.88 6 VAL B CA 1
ATOM 825 C C . VAL B 1 6 ? -1.06 -4.625 -5.66 1 98.88 6 VAL B C 1
ATOM 827 O O . VAL B 1 6 ? -2.002 -4.848 -4.895 1 98.88 6 VAL B O 1
ATOM 830 N N . MET B 1 7 ? -1.137 -3.807 -6.68 1 98.88 7 MET B N 1
ATOM 831 C CA . MET B 1 7 ? -2.354 -3.059 -6.984 1 98.88 7 MET B CA 1
ATOM 832 C C . MET B 1 7 ? -2.877 -3.412 -8.367 1 98.88 7 MET B C 1
ATOM 834 O O . MET B 1 7 ? -2.254 -3.074 -9.375 1 98.88 7 MET B O 1
ATOM 838 N N . TYR B 1 8 ? -3.994 -4.098 -8.383 1 98.81 8 TYR B N 1
ATOM 839 C CA . TYR B 1 8 ? -4.574 -4.562 -9.633 1 98.81 8 TYR B CA 1
ATOM 840 C C . TYR B 1 8 ? -5.516 -3.52 -10.219 1 98.81 8 TYR B C 1
ATOM 842 O O . TYR B 1 8 ? -6.5 -3.137 -9.586 1 98.81 8 TYR B O 1
ATOM 850 N N . ARG B 1 9 ? -5.254 -3.123 -11.438 1 98.62 9 ARG B N 1
ATOM 851 C CA . ARG B 1 9 ? -6.105 -2.146 -12.109 1 98.62 9 ARG B CA 1
ATOM 852 C C . ARG B 1 9 ? -7.422 -2.779 -12.547 1 98.62 9 ARG B C 1
ATOM 854 O O . ARG B 1 9 ? -7.539 -4.004 -12.594 1 98.62 9 ARG B O 1
ATOM 861 N N . THR B 1 10 ? -8.344 -1.931 -12.828 1 98.25 10 THR B N 1
ATOM 862 C CA . THR B 1 10 ? -9.672 -2.416 -13.195 1 98.25 10 THR B CA 1
ATOM 863 C C . THR B 1 10 ? -9.594 -3.314 -14.43 1 98.25 10 THR B C 1
ATOM 865 O O . THR B 1 10 ? -9.156 -2.879 -15.5 1 98.25 10 THR B O 1
ATOM 868 N N . PRO B 1 11 ? -10.023 -4.578 -14.32 1 98 11 PRO B N 1
ATOM 869 C CA . PRO B 1 11 ? -9.953 -5.535 -15.43 1 98 11 PRO B CA 1
ATOM 870 C C . PRO B 1 11 ? -11.102 -5.367 -16.422 1 98 11 PRO B C 1
ATOM 872 O O . PRO B 1 11 ? -12.062 -4.648 -16.141 1 98 11 PRO B O 1
ATOM 875 N N . GLU B 1 12 ? -10.977 -5.996 -17.562 1 98 12 GLU B N 1
ATOM 876 C CA . GLU B 1 12 ? -12.039 -5.992 -18.578 1 98 12 GLU B CA 1
ATOM 877 C C . GLU B 1 12 ? -13.305 -6.652 -18.047 1 98 12 GLU B C 1
ATOM 879 O O . GLU B 1 12 ? -14.414 -6.242 -18.375 1 98 12 GLU B O 1
ATOM 884 N N . ASP B 1 13 ? -13.125 -7.684 -17.203 1 98.31 13 ASP B N 1
ATOM 885 C CA . ASP B 1 13 ? -14.211 -8.453 -16.578 1 98.31 13 ASP B CA 1
ATOM 886 C C . ASP B 1 13 ? -13.961 -8.641 -15.086 1 98.31 13 ASP B C 1
ATOM 888 O O . ASP B 1 13 ? -13.234 -9.555 -14.68 1 98.31 13 ASP B O 1
ATOM 892 N N . GLY B 1 14 ? -14.625 -7.848 -14.273 1 97.62 14 GLY B N 1
ATOM 893 C CA . GLY B 1 14 ? -14.438 -7.863 -12.836 1 97.62 14 GLY B CA 1
ATOM 894 C C . GLY B 1 14 ? -14.828 -9.188 -12.195 1 97.62 14 GLY B C 1
ATOM 895 O O . GLY B 1 14 ? -14.164 -9.648 -11.266 1 97.62 14 GLY B O 1
ATOM 896 N N . THR B 1 15 ? -15.93 -9.75 -12.711 1 98 15 THR B N 1
ATOM 897 C CA . THR B 1 15 ? -16.406 -11.023 -12.18 1 98 15 THR B CA 1
ATOM 898 C C . THR B 1 15 ? -15.398 -12.133 -12.43 1 98 15 THR B C 1
ATOM 900 O O . THR B 1 15 ? -15.102 -12.922 -11.531 1 98 15 THR B O 1
ATOM 903 N N . ALA B 1 16 ? -14.867 -12.18 -13.633 1 98.44 16 ALA B N 1
ATOM 904 C CA . ALA B 1 16 ? -13.844 -13.172 -13.953 1 98.44 16 ALA B CA 1
ATOM 905 C C . ALA B 1 16 ? -12.586 -12.961 -13.109 1 98.44 16 ALA B C 1
ATOM 907 O O . ALA B 1 16 ? -11.977 -13.922 -12.641 1 98.44 16 ALA B O 1
ATOM 908 N N . PHE B 1 17 ? -12.234 -11.68 -12.953 1 98.62 17 PHE B N 1
ATOM 909 C CA . PHE B 1 17 ? -11.102 -11.344 -12.094 1 98.62 17 PHE B CA 1
ATOM 910 C C . PHE B 1 17 ? -11.297 -11.891 -10.688 1 98.62 17 PHE B C 1
ATOM 912 O O . PHE B 1 17 ? -10.445 -12.617 -10.172 1 98.62 17 PHE B O 1
ATOM 919 N N . ASP B 1 18 ? -12.43 -11.547 -10.039 1 97.88 18 ASP B N 1
ATOM 920 C CA . ASP B 1 18 ? -12.688 -11.914 -8.656 1 97.88 18 ASP B CA 1
ATOM 921 C C . ASP B 1 18 ? -12.672 -13.438 -8.484 1 97.88 18 ASP B C 1
ATOM 923 O O . ASP B 1 18 ? -12.102 -13.953 -7.52 1 97.88 18 ASP B O 1
ATOM 927 N N . ARG B 1 19 ? -13.289 -14.125 -9.406 1 98.19 19 ARG B N 1
ATOM 928 C CA . ARG B 1 19 ? -13.359 -15.586 -9.336 1 98.19 19 ARG B CA 1
ATOM 929 C C . ARG B 1 19 ? -11.969 -16.203 -9.43 1 98.19 19 ARG B C 1
ATOM 931 O O . ARG B 1 19 ? -11.602 -17.047 -8.609 1 98.19 19 ARG B O 1
ATOM 938 N N . HIS B 1 20 ? -11.203 -15.789 -10.461 1 98.69 20 HIS B N 1
ATOM 939 C CA . HIS B 1 20 ? -9.867 -16.344 -10.641 1 98.69 20 HIS B CA 1
ATOM 940 C C . HIS B 1 20 ? -8.977 -16.047 -9.438 1 98.69 20 HIS B C 1
ATOM 942 O O . HIS B 1 20 ? -8.242 -16.922 -8.969 1 98.69 20 HIS B O 1
ATOM 948 N N . TYR B 1 21 ? -9.039 -14.805 -8.969 1 98.62 21 TYR B N 1
ATOM 949 C CA . TYR B 1 21 ? -8.211 -14.398 -7.836 1 98.62 21 TYR B CA 1
ATOM 950 C C . TYR B 1 21 ? -8.5 -15.273 -6.617 1 98.62 21 TYR B C 1
ATOM 952 O O . TYR B 1 21 ? -7.574 -15.789 -5.988 1 98.62 21 TYR B O 1
ATOM 960 N N . ALA B 1 22 ? -9.766 -15.438 -6.289 1 97.75 22 ALA B N 1
ATOM 961 C CA . ALA B 1 22 ? -10.18 -16.188 -5.105 1 97.75 22 ALA B CA 1
ATOM 962 C C . ALA B 1 22 ? -9.914 -17.672 -5.273 1 97.75 22 ALA B C 1
ATOM 964 O O . ALA B 1 22 ? -9.391 -18.328 -4.367 1 97.75 22 ALA B O 1
ATOM 965 N N . ASP B 1 23 ? -10.164 -18.172 -6.453 1 98.06 23 ASP B N 1
ATOM 966 C CA . ASP B 1 23 ? -10.156 -19.609 -6.641 1 98.06 23 ASP B CA 1
ATOM 967 C C . ASP B 1 23 ? -8.758 -20.125 -6.965 1 98.06 23 ASP B C 1
ATOM 969 O O . ASP B 1 23 ? -8.453 -21.297 -6.766 1 98.06 23 ASP B O 1
ATOM 973 N N . THR B 1 24 ? -7.891 -19.281 -7.488 1 98.56 24 THR B N 1
ATOM 974 C CA . THR B 1 24 ? -6.605 -19.75 -8 1 98.56 24 THR B CA 1
ATOM 975 C C . THR B 1 24 ? -5.457 -18.938 -7.41 1 98.56 24 THR B C 1
ATOM 977 O O . THR B 1 24 ? -4.559 -19.484 -6.777 1 98.56 24 THR B O 1
ATOM 980 N N . HIS B 1 25 ? -5.465 -17.656 -7.582 1 98.75 25 HIS B N 1
ATOM 981 C CA . HIS B 1 25 ? -4.273 -16.844 -7.379 1 98.75 25 HIS B CA 1
ATOM 982 C C . HIS B 1 25 ? -3.887 -16.781 -5.906 1 98.75 25 HIS B C 1
ATOM 984 O O . HIS B 1 25 ? -2.701 -16.844 -5.566 1 98.75 25 HIS B O 1
ATOM 990 N N . ILE B 1 26 ? -4.918 -16.672 -5.047 1 98.56 26 ILE B N 1
ATOM 991 C CA . ILE B 1 26 ? -4.625 -16.609 -3.621 1 98.56 26 ILE B CA 1
ATOM 992 C C . ILE B 1 26 ? -3.865 -17.859 -3.193 1 98.56 26 ILE B C 1
ATOM 994 O O . ILE B 1 26 ? -2.879 -17.766 -2.457 1 98.56 26 ILE B O 1
ATOM 998 N N . GLY B 1 27 ? -4.32 -19.031 -3.67 1 98.44 27 GLY B N 1
ATOM 999 C CA . GLY B 1 27 ? -3.654 -20.281 -3.328 1 98.44 27 GLY B CA 1
ATOM 1000 C C . GLY B 1 27 ? -2.215 -20.344 -3.805 1 98.44 27 GLY B C 1
ATOM 1001 O O . GLY B 1 27 ? -1.347 -20.859 -3.107 1 98.44 27 GLY B O 1
ATOM 1002 N N . LEU B 1 28 ? -1.888 -19.828 -4.953 1 98.31 28 LEU B N 1
ATOM 1003 C CA . LEU B 1 28 ? -0.528 -19.781 -5.48 1 98.31 28 LEU B CA 1
ATOM 1004 C C . LEU B 1 28 ? 0.357 -18.875 -4.633 1 98.31 28 LEU B C 1
ATOM 1006 O O . LEU B 1 28 ? 1.449 -19.281 -4.223 1 98.31 28 LEU B O 1
ATOM 1010 N N . ALA B 1 29 ? -0.113 -17.672 -4.336 1 98.44 29 ALA B N 1
ATOM 1011 C CA . ALA B 1 29 ? 0.668 -16.688 -3.594 1 98.44 29 ALA B CA 1
ATOM 1012 C C . ALA B 1 29 ? 0.892 -17.141 -2.152 1 98.44 29 ALA B C 1
ATOM 1014 O O . ALA B 1 29 ? 1.951 -16.891 -1.573 1 98.44 29 ALA B O 1
ATOM 1015 N N . ALA B 1 30 ? -0.105 -17.828 -1.594 1 98.25 30 ALA B N 1
ATOM 1016 C CA . ALA B 1 30 ? -0.045 -18.25 -0.196 1 98.25 30 ALA B CA 1
ATOM 1017 C C . ALA B 1 30 ? 1.046 -19.297 0.018 1 98.25 30 ALA B C 1
ATOM 1019 O O . ALA B 1 30 ? 1.443 -19.562 1.154 1 98.25 30 ALA B O 1
ATOM 1020 N N . LYS B 1 31 ? 1.531 -19.875 -1.02 1 98.06 31 LYS B N 1
ATOM 1021 C CA . LYS B 1 31 ? 2.529 -20.938 -0.93 1 98.06 31 LYS B CA 1
ATOM 1022 C C . LYS B 1 31 ? 3.943 -20.375 -0.953 1 98.06 31 LYS B C 1
ATOM 1024 O O . LYS B 1 31 ? 4.918 -21.109 -0.781 1 98.06 31 LYS B O 1
ATOM 1029 N N . MET B 1 32 ? 4.09 -19.078 -1.183 1 98.31 32 MET B N 1
ATOM 1030 C CA . MET B 1 32 ? 5.414 -18.469 -1.227 1 98.31 32 MET B CA 1
ATOM 1031 C C . MET B 1 32 ? 6.156 -18.688 0.09 1 98.31 32 MET B C 1
ATOM 1033 O O . MET B 1 32 ? 5.598 -18.453 1.165 1 98.31 32 MET B O 1
ATOM 1037 N N . PRO B 1 33 ? 7.348 -19.094 0.025 1 98.69 33 PRO B N 1
ATOM 1038 C CA . PRO B 1 33 ? 8.109 -19.297 1.262 1 98.69 33 PRO B CA 1
ATOM 1039 C C . PRO B 1 33 ? 8.352 -18 2.027 1 98.69 33 PRO B C 1
ATOM 1041 O O . PRO B 1 33 ? 8.578 -16.953 1.416 1 98.69 33 PRO B O 1
ATOM 1044 N N . GLY B 1 34 ? 8.219 -18.078 3.307 1 98.44 34 GLY B N 1
ATOM 1045 C CA . GLY B 1 34 ? 8.562 -16.938 4.145 1 98.44 34 GLY B CA 1
ATOM 1046 C C . GLY B 1 34 ? 7.434 -15.938 4.266 1 98.44 34 GLY B C 1
ATOM 1047 O O . GLY B 1 34 ? 7.586 -14.898 4.914 1 98.44 34 GLY B O 1
ATOM 1048 N N . LEU B 1 35 ? 6.312 -16.219 3.672 1 98.56 35 LEU B N 1
ATOM 1049 C CA . LEU B 1 35 ? 5.16 -15.328 3.768 1 98.56 35 LEU B CA 1
ATOM 1050 C C . LEU B 1 35 ? 4.684 -15.211 5.211 1 98.56 35 LEU B C 1
ATOM 1052 O O . LEU B 1 35 ? 4.414 -16.219 5.867 1 98.56 35 LEU B O 1
ATOM 1056 N N . ARG B 1 36 ? 4.531 -13.984 5.723 1 98.44 36 ARG B N 1
ATOM 1057 C CA . ARG B 1 36 ? 4.152 -13.75 7.109 1 98.44 36 ARG B CA 1
ATOM 1058 C C . ARG B 1 36 ? 2.703 -13.289 7.211 1 98.44 36 ARG B C 1
ATOM 1060 O O . ARG B 1 36 ? 2.018 -13.586 8.195 1 98.44 36 ARG B O 1
ATOM 1067 N N . SER B 1 37 ? 2.297 -12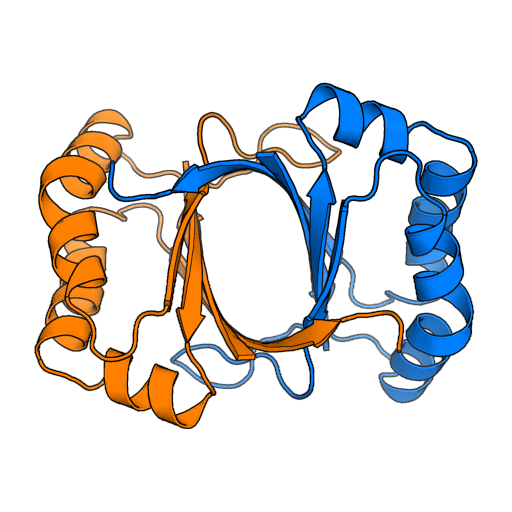.531 6.27 1 98.06 37 SER B N 1
ATOM 1068 C CA . SER B 1 37 ? 0.908 -12.086 6.207 1 98.06 37 SER B CA 1
ATOM 1069 C C . SER B 1 37 ? 0.5 -11.742 4.777 1 98.06 37 SER B C 1
ATOM 1071 O O . SER B 1 37 ? 1.353 -11.445 3.938 1 98.06 37 SER B O 1
ATOM 1073 N N . TYR B 1 38 ? -0.698 -11.898 4.5 1 98.69 38 TYR B N 1
ATOM 1074 C CA . TYR B 1 38 ? -1.344 -11.68 3.211 1 98.69 38 TYR B CA 1
ATOM 1075 C C . TYR B 1 38 ? -2.732 -11.078 3.395 1 98.69 38 TYR B C 1
ATOM 1077 O O . TYR B 1 38 ? -3.678 -11.781 3.758 1 98.69 38 TYR B O 1
ATOM 1085 N N . GLU B 1 39 ? -2.861 -9.742 3.158 1 98.62 39 GLU B N 1
ATOM 1086 C CA . GLU B 1 39 ? -4.141 -9.039 3.234 1 98.62 39 GLU B CA 1
ATOM 1087 C C . GLU B 1 39 ? -4.57 -8.531 1.864 1 98.62 39 GLU B C 1
ATOM 1089 O O . GLU B 1 39 ? -3.732 -8.156 1.043 1 98.62 39 GLU B O 1
ATOM 1094 N N . ILE B 1 40 ? -5.879 -8.516 1.632 1 98.75 40 ILE B N 1
ATOM 1095 C CA . ILE B 1 40 ? -6.418 -7.953 0.399 1 98.75 40 ILE B CA 1
ATOM 1096 C C . ILE B 1 40 ? -7.543 -6.973 0.727 1 98.75 40 ILE B C 1
ATOM 1098 O O . ILE B 1 40 ? -8.203 -7.102 1.76 1 98.75 40 ILE B O 1
ATOM 1102 N N . SER B 1 41 ? -7.676 -6.016 -0.137 1 98.5 41 SER B N 1
ATOM 1103 C CA . SER B 1 41 ? -8.797 -5.094 0.031 1 98.5 41 SER B CA 1
ATOM 1104 C C . SER B 1 41 ? -10.133 -5.809 -0.121 1 98.5 41 SER B C 1
ATOM 1106 O O . SER B 1 41 ? -10.234 -6.789 -0.866 1 98.5 41 SER B O 1
ATOM 1108 N N . GLU B 1 42 ? -11.031 -5.355 0.6 1 96.5 42 GLU B N 1
ATOM 1109 C CA . GLU B 1 42 ? -12.422 -5.777 0.503 1 96.5 42 GLU B CA 1
ATOM 1110 C C . GLU B 1 42 ? -13.328 -4.609 0.109 1 96.5 42 GLU B C 1
ATOM 1112 O O . GLU B 1 42 ? -13.281 -3.547 0.732 1 96.5 42 GLU B O 1
ATOM 1117 N N . GLY B 1 43 ? -14.117 -4.805 -0.965 1 93.56 43 GLY B N 1
ATOM 1118 C CA . GLY B 1 43 ? -14.922 -3.713 -1.487 1 93.56 43 GLY B CA 1
ATOM 1119 C C . GLY B 1 43 ? -14.141 -2.762 -2.373 1 93.56 43 GLY B C 1
ATOM 1120 O O . GLY B 1 43 ? -13.102 -3.131 -2.918 1 93.56 43 GLY B O 1
ATOM 1121 N N . ALA B 1 44 ? -14.641 -1.573 -2.561 1 94.19 44 ALA B N 1
ATOM 1122 C CA . ALA B 1 44 ? -14.062 -0.597 -3.479 1 94.19 44 ALA B CA 1
ATOM 1123 C C . ALA B 1 44 ? -12.797 0.02 -2.895 1 94.19 44 ALA B C 1
ATOM 1125 O O . ALA B 1 44 ? -12.703 0.234 -1.684 1 94.19 44 ALA B O 1
ATOM 1126 N N . VAL B 1 45 ? -11.852 0.237 -3.707 1 98.19 45 VAL B N 1
ATOM 1127 C CA . VAL B 1 45 ? -10.711 1.094 -3.396 1 98.19 45 VAL B CA 1
ATOM 1128 C C . VAL B 1 45 ? -11.039 2.543 -3.744 1 98.19 45 VAL B C 1
ATOM 1130 O O . VAL B 1 45 ? -11.5 2.832 -4.852 1 98.19 45 VAL B O 1
ATOM 1133 N N . ALA B 1 46 ? -10.797 3.436 -2.814 1 97.81 46 ALA B N 1
ATOM 1134 C CA . ALA B 1 46 ? -11.203 4.828 -3.008 1 97.81 46 ALA B CA 1
ATOM 1135 C C . ALA B 1 46 ? -9.992 5.754 -3.014 1 97.81 46 ALA B C 1
ATOM 1137 O O . ALA B 1 46 ? -8.922 5.387 -2.516 1 97.81 46 ALA B O 1
ATOM 1138 N N . THR B 1 47 ? -10.156 6.887 -3.637 1 96.62 47 THR B N 1
ATOM 1139 C CA . THR B 1 47 ? -9.312 8.062 -3.475 1 96.62 47 THR B CA 1
ATOM 1140 C C . THR B 1 47 ? -10.094 9.203 -2.824 1 96.62 47 THR B C 1
ATOM 1142 O O . THR B 1 47 ? -11.32 9.141 -2.711 1 96.62 47 THR B O 1
ATOM 1145 N N . PRO B 1 48 ? -9.398 10.242 -2.324 1 89.69 48 PRO B N 1
ATOM 1146 C CA . PRO B 1 48 ? -10.141 11.406 -1.827 1 89.69 48 PRO B CA 1
ATOM 1147 C C . PRO B 1 48 ? -11.102 11.984 -2.863 1 89.69 48 PRO B C 1
ATOM 1149 O O . PRO B 1 48 ? -12.125 12.562 -2.504 1 89.69 48 PRO B O 1
ATOM 1152 N N . GLY B 1 49 ? -10.828 11.758 -4.133 1 90.56 49 GLY B N 1
ATOM 1153 C CA . GLY B 1 49 ? -11.625 12.359 -5.188 1 90.56 49 GLY B CA 1
ATOM 1154 C C . GLY B 1 49 ? -12.656 11.406 -5.77 1 90.56 49 GLY B C 1
ATOM 1155 O O . GLY B 1 49 ? -13.297 11.719 -6.777 1 90.56 49 GLY B O 1
ATOM 1156 N N . GLY B 1 50 ? -12.844 10.219 -5.191 1 93.44 50 GLY B N 1
ATOM 1157 C CA . GLY B 1 50 ? -13.789 9.25 -5.727 1 93.44 50 GLY B CA 1
ATOM 1158 C C . GLY B 1 50 ? -13.188 7.871 -5.898 1 93.44 50 GLY B C 1
ATOM 1159 O O . GLY B 1 50 ? -12.156 7.559 -5.305 1 93.44 50 GLY B O 1
ATOM 1160 N N . PRO B 1 51 ? -13.875 7.035 -6.664 1 95.75 51 PRO B N 1
ATOM 1161 C CA . PRO B 1 51 ? -13.391 5.664 -6.848 1 95.75 51 PRO B CA 1
ATOM 1162 C C . PRO B 1 51 ? -12.031 5.602 -7.535 1 95.75 51 PRO B C 1
ATOM 1164 O O . PRO B 1 51 ? -11.758 6.387 -8.445 1 95.75 51 PRO B O 1
ATOM 1167 N N . ALA B 1 52 ? -11.133 4.77 -7.043 1 97.81 52 ALA B N 1
ATOM 1168 C CA . ALA B 1 52 ? -9.852 4.504 -7.691 1 97.81 52 ALA B CA 1
ATOM 1169 C C . ALA B 1 52 ? -10.031 3.584 -8.898 1 97.81 52 ALA B C 1
ATOM 1171 O O . ALA B 1 52 ? -11.023 2.857 -8.992 1 97.81 52 ALA B O 1
ATOM 1172 N N . ASP B 1 53 ? -9.133 3.635 -9.797 1 97.62 53 ASP B N 1
ATOM 1173 C CA . ASP B 1 53 ? -9.109 2.688 -10.906 1 97.62 53 ASP B CA 1
ATOM 1174 C C . ASP B 1 53 ? -8.32 1.431 -10.539 1 97.62 53 ASP B C 1
ATOM 1176 O O . ASP B 1 53 ? -7.41 1.025 -11.258 1 97.62 53 ASP B O 1
ATOM 1180 N N . TYR B 1 54 ? -8.547 0.835 -9.375 1 98.69 54 TYR B N 1
ATOM 1181 C CA . TYR B 1 54 ? -7.988 -0.42 -8.883 1 98.69 54 TYR B CA 1
ATOM 1182 C C . TYR B 1 54 ? -9.094 -1.354 -8.398 1 98.69 54 TYR B C 1
ATOM 1184 O O . TYR B 1 54 ? -9.984 -0.934 -7.66 1 98.69 54 TYR B O 1
ATOM 1192 N N . ARG B 1 55 ? -9.078 -2.51 -8.852 1 98.06 55 ARG B N 1
ATOM 1193 C CA . ARG B 1 55 ? -10.031 -3.545 -8.453 1 98.06 55 ARG B CA 1
ATOM 1194 C C . ARG B 1 55 ? -9.672 -4.121 -7.086 1 98.06 55 ARG B C 1
ATOM 1196 O O . ARG B 1 55 ? -10.555 -4.418 -6.281 1 98.06 55 ARG B O 1
ATOM 1203 N N . LEU B 1 56 ? -8.383 -4.301 -6.812 1 98.56 56 LEU B N 1
ATOM 1204 C CA . LEU B 1 56 ? -7.914 -5.004 -5.625 1 98.56 56 LEU B CA 1
ATOM 1205 C C . LEU B 1 56 ? -6.5 -4.562 -5.258 1 98.56 56 LEU B C 1
ATOM 1207 O O . LEU B 1 56 ? -5.645 -4.414 -6.133 1 98.56 56 LEU B O 1
ATOM 1211 N N . VAL B 1 57 ? -6.27 -4.348 -4.004 1 98.88 57 VAL B N 1
ATOM 1212 C CA . VAL B 1 57 ? -4.945 -4.117 -3.441 1 98.88 57 VAL B CA 1
ATOM 1213 C C . VAL B 1 57 ? -4.566 -5.273 -2.523 1 98.88 57 VAL B C 1
ATOM 1215 O O . VAL B 1 57 ? -5.359 -5.688 -1.675 1 98.88 57 VAL B O 1
ATOM 1218 N N . ALA B 1 58 ? -3.445 -5.809 -2.689 1 98.88 58 ALA B N 1
ATOM 1219 C CA . ALA B 1 58 ? -2.896 -6.859 -1.836 1 98.88 58 ALA B CA 1
ATOM 1220 C C . ALA B 1 58 ? -1.611 -6.395 -1.155 1 98.88 58 ALA B C 1
ATOM 1222 O O . ALA B 1 58 ? -0.77 -5.746 -1.78 1 98.88 58 ALA B O 1
ATOM 1223 N N . ILE B 1 59 ? -1.49 -6.652 0.057 1 98.81 59 ILE B N 1
ATOM 1224 C CA . ILE B 1 59 ? -0.287 -6.367 0.83 1 98.81 59 ILE B CA 1
ATOM 1225 C C . ILE B 1 59 ? 0.223 -7.648 1.483 1 98.81 59 ILE B C 1
ATOM 1227 O O . ILE B 1 59 ? -0.477 -8.258 2.293 1 98.81 59 ILE B O 1
ATOM 1231 N N . LEU B 1 60 ? 1.388 -8.07 1.103 1 98.75 60 LEU B N 1
ATOM 1232 C CA . LEU B 1 60 ? 2.068 -9.227 1.674 1 98.75 60 LEU B CA 1
ATOM 1233 C C . LEU B 1 60 ? 3.307 -8.797 2.455 1 98.75 60 LEU B C 1
ATOM 1235 O O . LEU B 1 60 ? 4.008 -7.867 2.053 1 98.75 60 LEU B O 1
ATOM 1239 N N . ARG B 1 61 ? 3.617 -9.492 3.527 1 98.56 61 ARG B N 1
ATOM 1240 C CA . ARG B 1 61 ? 4.754 -9.148 4.375 1 98.56 61 ARG B CA 1
ATOM 1241 C C . ARG B 1 61 ? 5.73 -10.312 4.48 1 98.56 61 ARG B C 1
ATOM 1243 O O . ARG B 1 61 ? 5.316 -11.469 4.582 1 98.56 61 ARG B O 1
ATOM 1250 N N . PHE B 1 62 ? 6.969 -10.023 4.508 1 98.69 62 PHE B N 1
ATOM 1251 C CA . PHE B 1 62 ? 8.094 -10.93 4.711 1 98.69 62 PHE B CA 1
ATOM 1252 C C . PHE B 1 62 ? 9.062 -10.359 5.742 1 98.69 62 PHE B C 1
ATOM 1254 O O . PHE B 1 62 ? 8.984 -9.18 6.086 1 98.69 62 PHE B O 1
ATOM 1261 N N . ASP B 1 63 ? 9.961 -11.156 6.172 1 98.38 63 ASP B N 1
ATOM 1262 C CA . ASP B 1 63 ? 10.836 -10.727 7.258 1 98.38 63 ASP B CA 1
ATOM 1263 C C . ASP B 1 63 ? 11.758 -9.594 6.812 1 98.38 63 ASP B C 1
ATOM 1265 O O . ASP B 1 63 ? 12.07 -8.703 7.598 1 98.38 63 ASP B O 1
ATOM 1269 N N . ASP B 1 64 ? 12.25 -9.703 5.602 1 97.5 64 ASP B N 1
ATOM 1270 C CA . ASP B 1 64 ? 13.133 -8.688 5.031 1 97.5 64 ASP B CA 1
ATOM 1271 C C . ASP B 1 64 ? 13.148 -8.766 3.506 1 97.5 64 ASP B C 1
ATOM 1273 O O . ASP B 1 64 ? 12.484 -9.625 2.918 1 97.5 64 ASP B O 1
ATOM 1277 N N . MET B 1 65 ? 13.859 -7.848 2.918 1 97.12 65 MET B N 1
ATOM 1278 C CA . MET B 1 65 ? 13.883 -7.75 1.461 1 97.12 65 MET B CA 1
ATOM 1279 C C . MET B 1 65 ? 14.5 -9 0.84 1 97.12 65 MET B C 1
ATOM 1281 O O . MET B 1 65 ? 14.094 -9.43 -0.24 1 97.12 65 MET B O 1
ATOM 1285 N N . ALA B 1 66 ? 15.508 -9.625 1.506 1 97.56 66 ALA B N 1
ATOM 1286 C CA . ALA B 1 66 ? 16.109 -10.859 0.997 1 97.56 66 ALA B CA 1
ATOM 1287 C C . ALA B 1 66 ? 15.086 -11.992 0.95 1 97.56 66 ALA B C 1
ATOM 1289 O O . ALA B 1 66 ? 15.008 -12.719 -0.04 1 97.56 66 ALA B O 1
ATOM 1290 N N . ALA B 1 67 ? 14.281 -12.102 2.037 1 98.31 67 ALA B N 1
ATOM 1291 C CA . ALA B 1 67 ? 13.234 -13.125 2.096 1 98.31 67 ALA B CA 1
ATOM 1292 C C . ALA B 1 67 ? 12.188 -12.891 1.014 1 98.31 67 ALA B C 1
ATOM 1294 O O . ALA B 1 67 ? 11.711 -13.844 0.385 1 98.31 67 ALA B O 1
ATOM 1295 N N . LEU B 1 68 ? 11.812 -11.648 0.772 1 98.38 68 LEU B N 1
ATOM 1296 C CA . LEU B 1 68 ? 10.828 -11.305 -0.254 1 98.38 68 LEU B CA 1
ATOM 1297 C C . LEU B 1 68 ? 11.352 -11.672 -1.642 1 98.38 68 LEU B C 1
ATOM 1299 O O . LEU B 1 68 ? 10.648 -12.312 -2.424 1 98.38 68 LEU B O 1
ATOM 1303 N N . LYS B 1 69 ? 12.523 -11.32 -1.93 1 97.31 69 LYS B N 1
ATOM 1304 C CA . LYS B 1 69 ? 13.102 -11.617 -3.236 1 97.31 69 LYS B CA 1
ATOM 1305 C C . LYS B 1 69 ? 13.242 -13.117 -3.449 1 97.31 69 LYS B C 1
ATOM 1307 O O . LYS B 1 69 ? 12.977 -13.625 -4.543 1 97.31 69 LYS B O 1
ATOM 1312 N N . ALA B 1 70 ? 13.68 -13.828 -2.389 1 98.06 70 ALA B N 1
ATOM 1313 C CA . ALA B 1 70 ? 13.766 -15.289 -2.459 1 98.06 70 ALA B CA 1
ATOM 1314 C C . ALA B 1 70 ? 12.391 -15.906 -2.723 1 98.06 70 ALA B C 1
ATOM 1316 O O . ALA B 1 70 ? 12.273 -16.859 -3.502 1 98.06 70 ALA B O 1
ATOM 1317 N N . ALA B 1 71 ? 11.375 -15.359 -2.029 1 98.44 71 ALA B N 1
ATOM 1318 C CA . ALA B 1 71 ? 10.008 -15.844 -2.215 1 98.44 71 ALA B CA 1
ATOM 1319 C C . ALA B 1 71 ? 9.547 -15.656 -3.658 1 98.44 71 ALA B C 1
ATOM 1321 O O . ALA B 1 71 ? 9 -16.578 -4.266 1 98.44 71 ALA B O 1
ATOM 1322 N N . LEU B 1 72 ? 9.82 -14.5 -4.227 1 97.81 72 LEU B N 1
ATOM 1323 C CA . LEU B 1 72 ? 9.391 -14.188 -5.586 1 97.81 72 LEU B CA 1
ATOM 1324 C C . LEU B 1 72 ? 10.148 -15.039 -6.602 1 97.81 72 LEU B C 1
ATOM 1326 O O . LEU B 1 72 ? 9.609 -15.383 -7.656 1 97.81 72 LEU B O 1
ATOM 1330 N N . SER B 1 73 ? 11.359 -15.438 -6.266 1 97.38 73 SER B N 1
ATOM 1331 C CA . SER B 1 73 ? 12.203 -16.219 -7.172 1 97.38 73 SER B CA 1
ATOM 1332 C C . SER B 1 73 ? 11.961 -17.703 -7.004 1 97.38 73 SER B C 1
ATOM 1334 O O . SER B 1 73 ? 12.445 -18.516 -7.801 1 97.38 73 SER B O 1
ATOM 1336 N N . SER B 1 74 ? 11.281 -18.156 -5.961 1 98.38 74 SER B N 1
ATOM 1337 C CA . SER B 1 74 ? 10.953 -19.562 -5.742 1 98.38 74 SER B CA 1
ATOM 1338 C C . SER B 1 74 ? 10 -20.078 -6.816 1 98.38 74 SER B C 1
ATOM 1340 O O . SER B 1 74 ? 9.383 -19.297 -7.539 1 98.38 74 SER B O 1
ATOM 1342 N N . PRO B 1 75 ? 9.875 -21.438 -6.961 1 98.44 75 PRO B N 1
ATOM 1343 C CA . PRO B 1 75 ? 8.883 -21.984 -7.891 1 98.44 75 PRO B CA 1
ATOM 1344 C C . PRO B 1 75 ? 7.469 -21.484 -7.613 1 98.44 75 PRO B C 1
ATOM 1346 O O . PRO B 1 75 ? 6.727 -21.172 -8.547 1 98.44 75 PRO B O 1
ATOM 1349 N N . GLU B 1 76 ? 7.082 -21.344 -6.348 1 98.31 76 GLU B N 1
ATOM 1350 C CA . GLU B 1 76 ? 5.762 -20.875 -5.953 1 98.31 76 GLU B CA 1
ATOM 1351 C C . GLU B 1 76 ? 5.57 -19.406 -6.32 1 98.31 76 GLU B C 1
ATOM 1353 O O . GLU B 1 76 ? 4.504 -19.016 -6.801 1 98.31 76 GLU B O 1
ATOM 1358 N N . GLY B 1 77 ? 6.598 -18.578 -6.062 1 98 77 GLY B N 1
ATOM 1359 C CA . GLY B 1 77 ? 6.531 -17.172 -6.43 1 98 77 GLY B CA 1
ATOM 1360 C C . GLY B 1 77 ? 6.438 -16.953 -7.93 1 98 77 GLY B C 1
ATOM 1361 O O . GLY B 1 77 ? 5.656 -16.125 -8.391 1 98 77 GLY B O 1
ATOM 1362 N N . GLN B 1 78 ? 7.227 -17.75 -8.68 1 98.06 78 GLN B N 1
ATOM 1363 C CA . GLN B 1 78 ? 7.199 -17.641 -10.133 1 98.06 78 GLN B CA 1
ATOM 1364 C C . GLN B 1 78 ? 5.836 -18.047 -10.688 1 98.06 78 GLN B C 1
ATOM 1366 O O . GLN B 1 78 ? 5.332 -17.438 -11.625 1 98.06 78 GLN B O 1
ATOM 1371 N N . ALA B 1 79 ? 5.258 -19.047 -10.102 1 98.25 79 ALA B N 1
ATOM 1372 C CA . ALA B 1 79 ? 3.926 -19.484 -10.516 1 98.25 79 ALA B CA 1
ATOM 1373 C C . ALA B 1 79 ? 2.893 -18.391 -10.281 1 98.25 79 ALA B C 1
ATOM 1375 O O . ALA B 1 79 ? 2.023 -18.156 -11.125 1 98.25 79 ALA B O 1
ATOM 1376 N N . ALA B 1 80 ? 2.959 -17.719 -9.117 1 98.38 80 ALA B N 1
ATOM 1377 C CA . ALA B 1 80 ? 2.037 -16.641 -8.805 1 98.38 80 ALA B CA 1
ATOM 1378 C C . ALA B 1 80 ? 2.209 -15.477 -9.773 1 98.38 80 ALA B C 1
ATOM 1380 O O . ALA B 1 80 ? 1.226 -14.922 -10.273 1 98.38 80 ALA B O 1
ATOM 1381 N N . VAL B 1 81 ? 3.432 -15.094 -10.039 1 97.75 81 VAL B N 1
ATOM 1382 C CA . VAL B 1 81 ? 3.732 -13.977 -10.93 1 97.75 81 VAL B CA 1
ATOM 1383 C C . VAL B 1 81 ? 3.264 -14.297 -12.344 1 97.75 81 VAL B C 1
ATOM 1385 O O . VAL B 1 81 ? 2.641 -13.461 -13.008 1 97.75 81 VAL B O 1
ATOM 1388 N N . GLU B 1 82 ? 3.498 -15.539 -12.867 1 97.5 82 GLU B N 1
ATOM 1389 C CA . GLU B 1 82 ? 3.061 -15.969 -14.188 1 97.5 82 GLU B CA 1
ATOM 1390 C C . GLU B 1 82 ? 1.54 -15.938 -14.305 1 97.5 82 GLU B C 1
ATOM 1392 O O . GLU B 1 82 ? 0.997 -15.633 -15.367 1 97.5 82 GLU B O 1
ATOM 1397 N N . ASP B 1 83 ? 0.899 -16.25 -13.219 1 98.62 83 ASP B N 1
ATOM 1398 C CA . ASP B 1 83 ? -0.558 -16.312 -13.195 1 98.62 83 ASP B CA 1
ATOM 1399 C C . ASP B 1 83 ? -1.177 -14.93 -13.359 1 98.62 83 ASP B C 1
ATOM 1401 O O . ASP B 1 83 ? -2.311 -14.805 -13.82 1 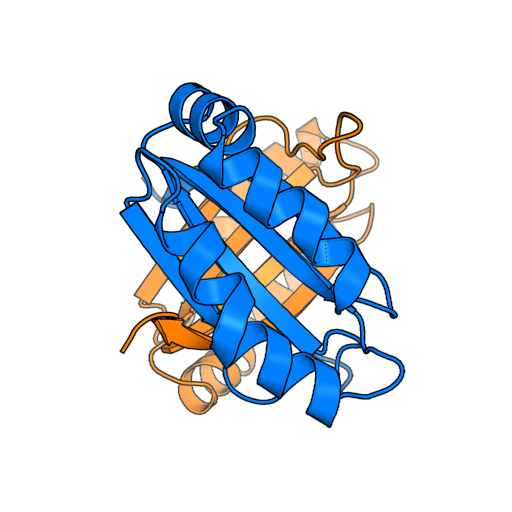98.62 83 ASP B O 1
ATOM 1405 N N . VAL B 1 84 ? -0.523 -13.852 -12.953 1 98.31 84 VAL B N 1
ATOM 1406 C CA . VAL B 1 84 ? -1.054 -12.492 -12.969 1 98.31 84 VAL B CA 1
ATOM 1407 C C . VAL B 1 84 ? -1.529 -12.141 -14.383 1 98.31 84 VAL B C 1
ATOM 1409 O O . VAL B 1 84 ? -2.588 -11.531 -14.547 1 98.31 84 VAL B O 1
ATOM 1412 N N . GLY B 1 85 ? -0.871 -12.555 -15.438 1 96.19 85 GLY B N 1
ATOM 1413 C CA . GLY B 1 85 ? -1.232 -12.258 -16.812 1 96.19 85 GLY B CA 1
ATOM 1414 C C . GLY B 1 85 ? -2.521 -12.922 -17.25 1 96.19 85 GLY B C 1
ATOM 1415 O O . GLY B 1 85 ? -3.105 -12.555 -18.281 1 96.19 85 GLY B O 1
ATOM 1416 N N . ARG B 1 86 ? -2.975 -13.875 -16.469 1 96.94 86 ARG B N 1
ATOM 1417 C CA . ARG B 1 86 ? -4.148 -14.648 -16.859 1 96.94 86 ARG B CA 1
ATOM 1418 C C . ARG B 1 86 ? -5.434 -13.945 -16.438 1 96.94 86 ARG B C 1
ATOM 1420 O O . ARG B 1 86 ? -6.488 -14.156 -17.031 1 96.94 86 ARG B O 1
ATOM 1427 N N . PHE B 1 87 ? -5.355 -13.094 -15.414 1 98.12 87 PHE B N 1
ATOM 1428 C CA . PHE B 1 87 ? -6.602 -12.539 -14.898 1 98.12 87 PHE B CA 1
ATOM 1429 C C . PHE B 1 87 ? -6.516 -11.016 -14.805 1 98.12 87 PHE B C 1
ATOM 1431 O O . PHE B 1 87 ? -7.539 -10.336 -14.758 1 98.12 87 PHE B O 1
ATOM 1438 N N . ALA B 1 88 ? -5.371 -10.445 -14.594 1 98.25 88 ALA B N 1
ATOM 1439 C CA . ALA B 1 88 ? -5.207 -9.016 -14.375 1 98.25 88 ALA B CA 1
ATOM 1440 C C . ALA B 1 88 ? -5.148 -8.266 -15.703 1 98.25 88 ALA B C 1
ATOM 1442 O O . ALA B 1 88 ? -4.152 -7.598 -16 1 98.25 88 ALA B O 1
ATOM 1443 N N . THR B 1 89 ? -6.238 -8.227 -16.484 1 98.31 89 THR B N 1
ATOM 1444 C CA . THR B 1 89 ? -6.285 -7.727 -17.844 1 98.31 89 THR B CA 1
ATOM 1445 C C . THR B 1 89 ? -6.148 -6.207 -17.875 1 98.31 89 THR B C 1
ATOM 1447 O O . THR B 1 89 ? -5.852 -5.617 -18.906 1 98.31 89 THR B O 1
ATOM 1450 N N . GLY B 1 90 ? -6.418 -5.488 -16.812 1 98.19 90 GLY B N 1
ATOM 1451 C CA . GLY B 1 90 ? -6.234 -4.047 -16.719 1 98.19 90 GLY B CA 1
ATOM 1452 C C . GLY B 1 90 ? -4.809 -3.645 -16.406 1 98.19 90 GLY B C 1
ATOM 1453 O O . GLY B 1 90 ? -4.465 -2.461 -16.453 1 98.19 90 GLY B O 1
ATOM 1454 N N . GLY B 1 91 ? -3.992 -4.625 -16.016 1 98.12 91 GLY B N 1
ATOM 1455 C CA . GLY B 1 91 ? -2.633 -4.355 -15.578 1 98.12 91 GLY B CA 1
ATOM 1456 C C . GLY B 1 91 ? -2.477 -4.367 -14.07 1 98.12 91 GLY B C 1
ATOM 1457 O O . GLY B 1 91 ? -3.451 -4.559 -13.344 1 98.12 91 GLY B O 1
ATOM 1458 N N . VAL B 1 92 ? -1.242 -4.258 -13.641 1 98.56 92 VAL B N 1
ATOM 1459 C CA . VAL B 1 92 ? -0.922 -4.355 -12.219 1 98.56 92 VAL B CA 1
ATOM 1460 C C . VAL B 1 92 ? 0.27 -3.457 -11.891 1 98.56 92 VAL B C 1
ATOM 1462 O O . VAL B 1 92 ? 1.187 -3.314 -12.703 1 98.56 92 VAL B O 1
ATOM 1465 N N . ASP B 1 93 ? 0.248 -2.789 -10.789 1 98.31 93 ASP B N 1
ATOM 1466 C CA . ASP B 1 93 ? 1.395 -2.094 -10.211 1 98.31 93 ASP B CA 1
ATOM 1467 C C . ASP B 1 93 ? 1.952 -2.855 -9.008 1 98.31 93 ASP B C 1
ATOM 1469 O O . ASP B 1 93 ? 1.207 -3.221 -8.102 1 98.31 93 ASP B O 1
ATOM 1473 N N . ILE B 1 94 ? 3.258 -3.104 -9.047 1 98.5 94 ILE B N 1
ATOM 1474 C CA . ILE B 1 94 ? 3.891 -3.889 -7.996 1 98.5 94 ILE B CA 1
ATOM 1475 C C . ILE B 1 94 ? 5.027 -3.086 -7.363 1 98.5 94 ILE B C 1
ATOM 1477 O O . ILE B 1 94 ? 5.891 -2.561 -8.07 1 98.5 94 ILE B O 1
ATOM 1481 N N . TYR B 1 95 ? 5.035 -3.016 -6.062 1 98.69 95 TYR B N 1
ATOM 1482 C CA . TYR B 1 95 ? 6.07 -2.303 -5.324 1 98.69 95 TYR B CA 1
ATOM 1483 C C . TYR B 1 95 ? 6.625 -3.16 -4.191 1 98.69 95 TYR B C 1
ATOM 1485 O O . TYR B 1 95 ? 5.891 -3.947 -3.586 1 98.69 95 TYR B O 1
ATOM 1493 N N . MET B 1 96 ? 7.895 -2.975 -3.91 1 98.75 96 MET B N 1
ATOM 1494 C CA . MET B 1 96 ? 8.586 -3.633 -2.807 1 98.75 96 MET B CA 1
ATOM 1495 C C . MET B 1 96 ? 9.344 -2.617 -1.955 1 98.75 96 MET B C 1
ATOM 1497 O O . MET B 1 96 ? 10.008 -1.729 -2.488 1 98.75 96 MET B O 1
ATOM 1501 N N . PHE B 1 97 ? 9.25 -2.76 -0.68 1 98.69 97 PHE B N 1
ATOM 1502 C CA . PHE B 1 97 ? 9.984 -1.871 0.212 1 98.69 97 PHE B CA 1
ATOM 1503 C C . PHE B 1 97 ? 10.062 -2.457 1.617 1 98.69 97 PHE B C 1
ATOM 1505 O O . PHE B 1 97 ? 9.219 -3.271 2.002 1 98.69 97 PHE B O 1
ATOM 1512 N N . ASP B 1 98 ? 11.109 -2.094 2.318 1 98 98 ASP B N 1
ATOM 1513 C CA . ASP B 1 98 ? 11.148 -2.307 3.762 1 98 98 ASP B CA 1
ATOM 1514 C C . ASP B 1 98 ? 10.328 -1.244 4.496 1 98 98 ASP B C 1
ATOM 1516 O O . ASP B 1 98 ? 10.242 -0.1 4.043 1 98 98 ASP B O 1
ATOM 1520 N N . ASP B 1 99 ? 9.672 -1.685 5.602 1 97.69 99 ASP B N 1
ATOM 1521 C CA . ASP B 1 99 ? 8.953 -0.656 6.348 1 97.69 99 ASP B CA 1
ATOM 1522 C C . ASP B 1 99 ? 9.352 -0.67 7.824 1 97.69 99 ASP B C 1
ATOM 1524 O O . ASP B 1 99 ? 10.031 -1.59 8.281 1 97.69 99 ASP B O 1
ATOM 1528 N N . ARG B 1 100 ? 9.102 0.386 8.461 1 97.19 100 ARG B N 1
ATOM 1529 C CA . ARG B 1 100 ? 9.305 0.597 9.891 1 97.19 100 ARG B CA 1
ATOM 1530 C C . ARG B 1 100 ? 8.18 1.444 10.484 1 97.19 100 ARG B C 1
ATOM 1532 O O . ARG B 1 100 ? 7.496 2.17 9.758 1 97.19 100 ARG B O 1
ATOM 1539 N N . PRO B 1 101 ? 7.941 1.274 11.781 1 97.56 101 PRO B N 1
ATOM 1540 C CA . PRO B 1 101 ? 7.035 2.256 12.383 1 97.56 101 PRO B CA 1
ATOM 1541 C C . PRO B 1 101 ? 7.473 3.697 12.133 1 97.56 101 PRO B C 1
ATOM 1543 O O . PRO B 1 101 ? 8.672 3.99 12.133 1 97.56 101 PRO B O 1
ATOM 1546 N N . ALA B 1 102 ? 6.531 4.629 11.812 1 96.94 102 ALA B N 1
ATOM 1547 C CA . ALA B 1 102 ? 6.852 6.031 11.57 1 96.94 102 ALA B CA 1
ATOM 1548 C C . ALA B 1 102 ? 7.445 6.684 12.812 1 96.94 102 ALA B C 1
ATOM 1550 O O . ALA B 1 102 ? 8.352 7.516 12.711 1 96.94 102 ALA B O 1
ATOM 1551 N N . GLN B 1 103 ? 6.82 6.387 13.906 1 81.44 103 GLN B N 1
ATOM 1552 C CA . GLN B 1 103 ? 7.277 6.984 15.156 1 81.44 103 GLN B CA 1
ATOM 1553 C C . GLN B 1 103 ? 8.133 6.004 15.961 1 81.44 103 GLN B C 1
ATOM 1555 O O . GLN B 1 103 ? 7.789 4.824 16.078 1 81.44 103 GLN B O 1
ATOM 1560 N N . ALA B 1 104 ? 9.492 6.434 16.141 1 59.22 104 ALA B N 1
ATOM 1561 C CA . ALA B 1 104 ? 10.32 5.645 17.047 1 59.22 104 ALA B CA 1
ATOM 1562 C C . ALA B 1 104 ? 9.695 5.578 18.438 1 59.22 104 ALA B C 1
ATOM 1564 O O . ALA B 1 104 ? 8.977 6.488 18.844 1 59.22 104 ALA B O 1
#

Organism: Cereibacter sphaeroides (strain ATCC 17023 / DSM 158 / JCM 6121 / CCUG 31486 / LMG 2827 / NBRC 12203 / NCIMB 8253 / ATH 2.4.1.) (NCBI:txid272943)

Solvent-accessible surface area (backbone atoms only — not comparable to full-atom values): 10506 Å² total; per-residue (Å²): 68,13,36,42,40,39,39,29,24,50,38,90,46,59,69,59,29,53,50,46,41,67,75,44,46,49,63,35,51,70,58,21,58,64,65,73,45,51,33,25,47,49,71,71,34,28,32,98,88,40,80,46,75,37,59,40,42,35,45,33,33,22,74,29,62,69,46,43,52,51,17,50,69,33,75,40,22,43,51,32,60,63,47,45,75,77,49,42,72,46,35,71,48,56,36,38,31,33,40,41,65,65,69,132,68,12,37,43,40,37,37,29,24,51,37,90,48,59,68,60,28,53,50,44,40,67,74,43,46,49,64,35,52,71,59,21,58,67,66,72,46,51,34,26,47,48,71,70,34,29,30,98,90,40,80,44,76,37,60,41,42,35,46,32,34,21,72,30,64,68,46,44,52,50,17,48,69,32,75,39,20,42,51,32,60,62,49,45,76,76,49,42,72,46,36,72,49,57,39,37,32,34,42,40,66,65,70,129